Protein AF-A0A2Z6EWH3-F1 (afdb_monomer_lite)

Foldseek 3Di:
DDDDDDDDDDDDDDDDDDDDPDPPPPPPDPPDDDQDPDDPVVVVLLVQLLCQQPDPVFKDKDQDQDDDPPVPDPDRDRPASQWMKIFTADPVRDTQWIWIWGDDQQEIETEGTDGNDPDPSYASLSVVVVSNVVSCVVVVNPPRDHQKYKHFFDQDPQQLVQQPPPDFFDPSSLCSNLPPGPVNVSVVVNCSVSQKDFPTKGKADFDFDDQPPVRDTRTRTIMIMTGMDHHDD

Secondary structure (DSSP, 8-state):
--------------------------------S------HHHHHHHHHHHHHHH-TTTEEEEE-------TT------S-TTEEEEEEEPTTS-EEEEEEEEEETEEEEEEEEEE-S---S--HHHHHHHHHHHHHHHTT-TT--EEEEEEEEE--HHHHHHTTTPPTT-HHHHHHHHHHSHHHHHHHHHHHHTTEEEEEEEEEEEEES---TTS---EEEEEEEEEEEEPP-

pLDDT: mean 79.75, std 24.66, range [23.03, 98.75]

Radius of gyration: 24.69 Å; chains: 1; bounding box: 50×89×67 Å

Sequence (233 aa):
MTDRISSSSNNLNIVDTDKVDTKTSSASTLSHTSAPARSSPELDELKKRQEFVANKSNFKHQFSADKEKNKNEKTSKPISPYKYESNYKGSNNSIYGEFKNKFKPKKWTFIENIRFDDERNFFASDIAQYQYTQVSEKHGFQGKLPDIIKRECVANDDTLEGIKGLESGTQELQDKFLTSTPNGKTSQRIMNDFGLTATKVELRNPEYESINEKGEGELKGVDILIHVKPKDS

Organism: NCBI:txid1553431

Structure (mmCIF, N/CA/C/O backbone):
data_AF-A0A2Z6EWH3-F1
#
_entry.id   AF-A0A2Z6EWH3-F1
#
loop_
_atom_site.group_PDB
_atom_site.id
_atom_site.type_symbol
_atom_site.label_atom_id
_atom_site.label_alt_id
_atom_site.label_comp_id
_atom_site.label_asym_id
_atom_site.label_entity_id
_atom_site.label_seq_id
_atom_site.pdbx_PDB_ins_code
_atom_site.Cartn_x
_atom_site.Cartn_y
_atom_site.Cartn_z
_atom_site.occupancy
_atom_site.B_iso_or_equiv
_atom_site.auth_seq_id
_atom_site.auth_comp_id
_atom_site.auth_asym_id
_atom_site.auth_atom_id
_atom_site.pdbx_PDB_model_num
ATOM 1 N N . MET A 1 1 ? 22.190 -70.400 -19.665 1.00 35.09 1 MET A N 1
ATOM 2 C CA . MET A 1 1 ? 23.414 -69.994 -18.949 1.00 35.09 1 MET A CA 1
ATOM 3 C C . MET A 1 1 ? 24.302 -69.261 -19.939 1.00 35.09 1 MET A C 1
ATOM 5 O O . MET A 1 1 ? 24.570 -69.824 -20.989 1.00 35.09 1 MET A O 1
ATOM 9 N N . THR A 1 2 ? 24.653 -68.021 -19.577 1.00 35.09 2 THR A N 1
ATOM 10 C CA . THR A 1 2 ? 25.770 -67.174 -20.052 1.00 35.09 2 THR A CA 1
ATOM 11 C C . THR A 1 2 ? 25.818 -66.725 -21.522 1.00 35.09 2 THR A C 1
ATOM 13 O O . THR A 1 2 ? 26.161 -67.515 -22.392 1.00 35.09 2 THR A O 1
ATOM 16 N N . ASP A 1 3 ? 25.511 -65.429 -21.723 1.00 29.42 3 ASP A N 1
ATOM 17 C CA . ASP A 1 3 ? 26.398 -64.353 -22.232 1.00 29.42 3 ASP A CA 1
ATOM 18 C C . ASP A 1 3 ? 27.234 -64.635 -23.506 1.00 29.42 3 ASP A C 1
ATOM 20 O O . ASP A 1 3 ? 27.900 -65.652 -23.602 1.00 29.42 3 ASP A O 1
ATOM 24 N N . ARG A 1 4 ? 27.385 -63.750 -24.506 1.00 30.48 4 ARG A N 1
ATOM 25 C CA . ARG A 1 4 ? 27.527 -62.285 -24.473 1.00 30.48 4 ARG A CA 1
ATOM 26 C C . ARG A 1 4 ? 27.468 -61.698 -25.904 1.00 30.48 4 ARG A C 1
ATOM 28 O O . ARG A 1 4 ? 27.691 -62.381 -26.895 1.00 30.48 4 ARG A O 1
ATOM 35 N N . ILE A 1 5 ? 27.209 -60.397 -25.922 1.00 33.34 5 ILE A N 1
ATOM 36 C CA . ILE A 1 5 ? 27.078 -59.386 -26.989 1.00 33.34 5 ILE A CA 1
ATOM 37 C C . ILE A 1 5 ? 28.292 -59.265 -27.942 1.00 33.34 5 ILE A C 1
ATOM 39 O O . ILE A 1 5 ? 29.416 -59.323 -27.452 1.00 33.34 5 ILE A O 1
ATOM 43 N N . SER A 1 6 ? 28.074 -58.932 -29.235 1.00 28.98 6 SER A N 1
ATOM 44 C CA . SER A 1 6 ? 28.856 -57.889 -29.954 1.00 28.98 6 SER A CA 1
ATOM 45 C C . SER A 1 6 ? 28.333 -57.487 -31.355 1.00 28.98 6 SER A C 1
ATOM 47 O O . SER A 1 6 ? 28.160 -58.337 -32.224 1.00 28.98 6 SER A O 1
ATOM 49 N N . SER A 1 7 ? 28.287 -56.159 -31.573 1.00 27.11 7 SER A N 1
ATOM 50 C CA . SER A 1 7 ? 28.445 -55.399 -32.840 1.00 27.11 7 SER A CA 1
ATOM 51 C C . SER A 1 7 ? 27.295 -55.441 -33.869 1.00 27.11 7 SER A C 1
ATOM 53 O O . SER A 1 7 ? 26.633 -56.453 -34.018 1.00 27.11 7 SER A O 1
ATOM 55 N N . SER A 1 8 ? 26.958 -54.397 -34.633 1.00 26.58 8 SER A N 1
ATOM 56 C CA . SER A 1 8 ? 27.613 -53.121 -34.951 1.00 26.58 8 SER A CA 1
ATOM 57 C C . SER A 1 8 ? 26.575 -52.139 -35.520 1.00 26.58 8 SER A C 1
ATOM 59 O O . SER A 1 8 ? 25.750 -52.536 -36.341 1.00 26.58 8 SER A O 1
ATOM 61 N N . SER A 1 9 ? 26.664 -50.849 -35.198 1.00 29.30 9 SER A N 1
ATOM 62 C CA . SER A 1 9 ? 26.177 -49.772 -36.075 1.00 29.30 9 SER A CA 1
ATOM 63 C C . SER A 1 9 ? 27.061 -48.539 -35.890 1.00 29.30 9 SER A C 1
ATOM 65 O O . SER A 1 9 ? 27.124 -47.960 -34.810 1.00 29.30 9 SER A O 1
ATOM 67 N N . ASN A 1 10 ? 27.782 -48.217 -36.965 1.00 27.73 10 ASN A N 1
ATOM 68 C CA . ASN A 1 10 ? 28.616 -47.034 -37.180 1.00 27.73 10 ASN A CA 1
ATOM 69 C C . ASN A 1 10 ? 27.737 -45.765 -37.202 1.00 27.73 10 ASN A C 1
ATOM 71 O O . ASN A 1 10 ? 26.693 -45.760 -37.844 1.00 27.73 10 ASN A O 1
ATOM 75 N N . ASN A 1 11 ? 28.022 -44.775 -36.352 1.00 24.56 11 ASN A N 1
ATOM 76 C CA . ASN A 1 11 ? 28.911 -43.612 -36.544 1.00 24.56 11 ASN A CA 1
ATOM 77 C C . ASN A 1 11 ? 28.313 -42.461 -37.376 1.00 24.56 11 ASN A C 1
ATOM 79 O O . ASN A 1 11 ? 28.233 -42.552 -38.597 1.00 24.56 11 ASN A O 1
ATOM 83 N N . LEU A 1 12 ? 28.051 -41.333 -36.703 1.00 25.52 12 LEU A N 1
ATOM 84 C CA . LEU A 1 12 ? 28.593 -40.020 -37.078 1.00 25.52 12 LEU A CA 1
ATOM 85 C C . LEU A 1 12 ? 28.517 -39.056 -35.878 1.00 25.52 12 LEU A C 1
ATOM 87 O O . LEU A 1 12 ? 27.450 -38.584 -35.496 1.00 25.52 12 LEU A O 1
ATOM 91 N N . ASN A 1 13 ? 29.688 -38.803 -35.289 1.00 23.03 13 ASN A N 1
ATOM 92 C CA . ASN A 1 13 ? 29.980 -37.683 -34.398 1.00 23.03 13 ASN A CA 1
ATOM 93 C C . ASN A 1 13 ? 30.157 -36.405 -35.225 1.00 23.03 13 ASN A C 1
ATOM 95 O O . ASN A 1 13 ? 30.931 -36.442 -36.179 1.00 23.03 13 ASN A O 1
ATOM 99 N N . ILE A 1 14 ? 29.592 -35.282 -34.770 1.00 27.34 14 ILE A N 1
ATOM 100 C CA . ILE A 1 14 ? 30.293 -33.986 -34.719 1.00 27.34 14 ILE A CA 1
ATOM 101 C C . ILE A 1 14 ? 29.935 -33.315 -33.382 1.00 27.34 14 ILE A C 1
ATOM 103 O O . ILE A 1 14 ? 28.776 -33.297 -32.973 1.00 27.34 14 ILE A O 1
ATOM 107 N N . VAL A 1 15 ? 30.976 -32.838 -32.703 1.00 26.02 15 VAL A N 1
ATOM 108 C CA . VAL A 1 15 ? 31.017 -32.167 -31.394 1.00 26.02 15 VAL A CA 1
ATOM 109 C C . VAL A 1 15 ? 31.155 -30.646 -31.605 1.00 26.02 15 VAL A C 1
ATOM 111 O O . VAL A 1 15 ? 31.564 -30.229 -32.687 1.00 26.02 15 VAL A O 1
ATOM 114 N N . ASP A 1 16 ? 30.891 -29.885 -30.533 1.00 26.03 16 ASP A N 1
ATOM 115 C CA . ASP A 1 16 ? 31.157 -28.451 -30.276 1.00 26.03 16 ASP A CA 1
ATOM 116 C C . ASP A 1 16 ? 30.142 -27.440 -30.835 1.00 26.03 16 ASP A C 1
ATOM 118 O O . ASP A 1 16 ? 29.670 -27.567 -31.955 1.00 26.03 16 ASP A O 1
ATOM 122 N N . THR A 1 17 ? 29.757 -26.359 -30.150 1.00 25.66 17 THR A N 1
ATOM 123 C CA . THR A 1 17 ? 30.062 -25.781 -28.824 1.00 25.66 17 THR A CA 1
ATOM 124 C C . THR A 1 17 ? 28.985 -24.722 -28.535 1.00 25.66 17 THR A C 1
ATOM 126 O O . THR A 1 17 ? 28.376 -24.182 -29.455 1.00 25.66 17 THR A O 1
ATOM 129 N N . ASP A 1 18 ? 28.760 -24.438 -27.252 1.00 29.62 18 ASP A N 1
ATOM 130 C CA . ASP A 1 18 ? 28.289 -23.172 -26.674 1.00 29.62 18 ASP A CA 1
ATOM 131 C C . ASP A 1 18 ? 27.341 -22.257 -27.476 1.00 29.62 18 ASP A C 1
ATOM 133 O O . ASP A 1 18 ? 27.749 -21.459 -28.319 1.00 29.62 18 ASP A O 1
ATOM 137 N N . LYS A 1 19 ? 26.088 -22.186 -27.008 1.00 27.75 19 LYS A N 1
ATOM 138 C CA . LYS A 1 19 ? 25.415 -20.893 -26.815 1.00 27.75 19 LYS A CA 1
ATOM 139 C C . LYS A 1 19 ? 24.377 -20.982 -25.702 1.00 27.75 19 LYS A C 1
ATOM 141 O O . LYS A 1 19 ? 23.317 -21.586 -25.834 1.00 27.75 19 LYS A O 1
ATOM 146 N N . VAL A 1 20 ? 24.724 -20.364 -24.578 1.00 31.80 20 VAL A N 1
ATOM 147 C CA . VAL A 1 20 ? 23.798 -20.016 -23.504 1.00 31.80 20 VAL A CA 1
ATOM 148 C C . VAL A 1 20 ? 22.893 -18.910 -24.035 1.00 31.80 20 VAL A C 1
ATOM 150 O O . VAL A 1 20 ? 23.245 -17.734 -23.976 1.00 31.80 20 VAL A O 1
ATOM 153 N N . ASP A 1 21 ? 21.728 -19.279 -24.560 1.00 28.83 21 ASP A N 1
ATOM 154 C CA . ASP A 1 21 ? 20.669 -18.308 -24.805 1.00 28.83 21 ASP A CA 1
ATOM 155 C C . ASP A 1 21 ? 19.946 -18.026 -23.487 1.00 28.83 21 ASP A C 1
ATOM 157 O O . ASP A 1 21 ? 19.143 -18.809 -22.969 1.00 28.83 21 ASP A O 1
ATOM 161 N N . THR A 1 22 ? 20.266 -16.862 -22.927 1.00 27.47 22 THR A N 1
ATOM 162 C CA . THR A 1 22 ? 19.488 -16.190 -21.892 1.00 27.47 22 THR A CA 1
ATOM 163 C C . THR A 1 22 ? 18.049 -16.038 -22.372 1.00 27.47 22 THR A C 1
ATOM 165 O O . THR A 1 22 ? 17.735 -15.134 -23.145 1.00 27.47 22 THR A O 1
ATOM 168 N N . LYS A 1 23 ? 17.157 -16.914 -21.901 1.00 28.39 23 LYS A N 1
ATOM 169 C CA . LYS A 1 23 ? 15.714 -16.717 -22.038 1.00 28.39 23 LYS A CA 1
ATOM 170 C C . LYS A 1 23 ? 15.328 -15.417 -21.337 1.00 28.39 23 LYS A C 1
ATOM 172 O O . LYS A 1 23 ? 15.259 -15.342 -20.111 1.00 28.39 23 LYS A O 1
ATOM 177 N N . THR A 1 24 ? 15.062 -14.401 -22.146 1.00 27.77 24 THR A N 1
ATOM 178 C CA . THR A 1 24 ? 14.246 -13.242 -21.803 1.00 27.77 24 THR A CA 1
ATOM 179 C C . THR A 1 24 ? 12.931 -13.756 -21.227 1.00 27.77 24 THR A C 1
ATOM 181 O O . THR A 1 24 ? 12.110 -14.325 -21.944 1.00 27.77 24 THR A O 1
ATOM 184 N N . SER A 1 25 ? 12.771 -13.625 -19.910 1.00 29.69 25 SER A N 1
ATOM 185 C CA . SER A 1 25 ? 11.544 -13.988 -19.207 1.00 29.69 25 SER A CA 1
ATOM 186 C C . SER A 1 25 ? 10.437 -13.056 -19.682 1.00 29.69 25 SER A C 1
ATOM 188 O O . SER A 1 25 ? 10.433 -11.868 -19.366 1.00 29.69 25 SER A O 1
ATOM 190 N N . SER A 1 26 ? 9.542 -13.598 -20.498 1.00 31.97 26 SER A N 1
ATOM 191 C CA . SER A 1 26 ? 8.319 -12.952 -20.952 1.00 31.97 26 SER A CA 1
ATOM 192 C C . SER A 1 26 ? 7.501 -12.523 -19.734 1.00 31.97 26 SER A C 1
ATOM 194 O O . SER A 1 26 ? 7.343 -13.302 -18.793 1.00 31.97 26 SER A O 1
ATOM 196 N N . ALA A 1 27 ? 7.007 -11.285 -19.742 1.00 33.06 27 ALA A N 1
ATOM 197 C CA . ALA A 1 27 ? 6.093 -10.776 -18.731 1.00 33.06 27 ALA A CA 1
ATOM 198 C C . ALA A 1 27 ? 4.850 -11.681 -18.673 1.00 33.06 27 ALA A C 1
ATOM 200 O O . ALA A 1 27 ? 4.023 -11.686 -19.585 1.00 33.06 27 ALA A O 1
ATOM 201 N N . SER A 1 28 ? 4.761 -12.492 -17.619 1.00 31.94 28 SER A N 1
ATOM 202 C CA . SER A 1 28 ? 3.609 -13.342 -17.342 1.00 31.94 28 SER A CA 1
ATOM 203 C C . SER A 1 28 ? 2.430 -12.444 -16.984 1.00 31.94 28 SER A C 1
ATOM 205 O O . SER A 1 28 ? 2.427 -11.765 -15.957 1.00 31.94 28 SER A O 1
ATOM 207 N N . THR A 1 29 ? 1.440 -12.387 -17.871 1.00 35.34 29 THR A N 1
ATOM 208 C CA . THR A 1 29 ? 0.185 -11.680 -17.631 1.00 35.34 29 THR A CA 1
ATOM 209 C C . THR A 1 29 ? -0.591 -12.463 -16.573 1.00 35.34 29 THR A C 1
ATOM 211 O O . THR A 1 29 ? -1.150 -13.521 -16.862 1.00 35.34 29 THR A O 1
ATOM 214 N N . LEU A 1 30 ? -0.607 -11.971 -15.331 1.00 38.38 30 LEU A N 1
ATOM 215 C CA . LEU A 1 30 ? -1.473 -12.500 -14.277 1.00 38.38 30 LEU A CA 1
ATOM 216 C C . LEU A 1 30 ? -2.938 -12.362 -14.716 1.00 38.38 30 LEU A C 1
ATOM 218 O O . LEU A 1 30 ? -3.541 -11.299 -14.602 1.00 38.38 30 LEU A O 1
ATOM 222 N N . SER A 1 31 ? -3.507 -13.454 -15.223 1.00 38.09 31 SER A N 1
ATOM 223 C CA . SER A 1 31 ? -4.936 -13.603 -15.499 1.00 38.09 31 SER A CA 1
ATOM 224 C C . SER A 1 31 ? -5.602 -14.299 -14.316 1.00 38.09 31 SER A C 1
ATOM 226 O O . SER A 1 31 ? -5.947 -15.477 -14.364 1.00 38.09 31 SER A O 1
ATOM 228 N N . HIS A 1 32 ? -5.773 -13.580 -13.208 1.00 37.66 32 HIS A N 1
ATOM 229 C CA . HIS A 1 32 ? -6.532 -14.102 -12.076 1.00 37.66 32 HIS A CA 1
ATOM 230 C C . HIS A 1 32 ? -7.590 -13.104 -11.604 1.00 37.66 32 HIS A C 1
ATOM 232 O O . HIS A 1 32 ? -7.280 -12.039 -11.083 1.00 37.66 32 HIS A O 1
ATOM 238 N N . THR A 1 33 ? -8.841 -13.555 -11.738 1.00 37.62 33 THR A N 1
ATOM 239 C CA . THR A 1 33 ? -10.104 -13.031 -11.189 1.00 37.62 33 THR A CA 1
ATOM 240 C C . THR A 1 33 ? -10.704 -11.794 -11.862 1.00 37.62 33 THR A C 1
ATOM 242 O O . THR A 1 33 ? -10.015 -10.895 -12.332 1.00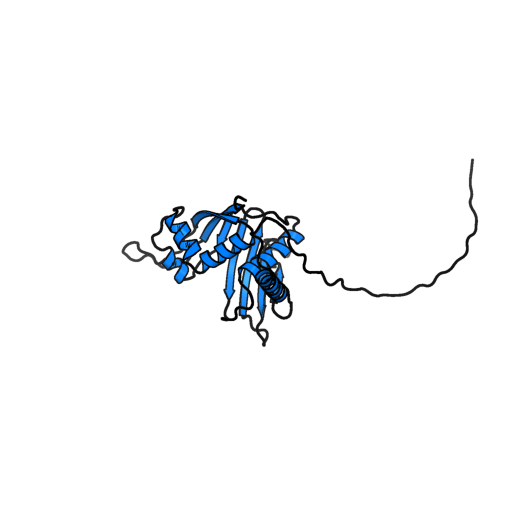 37.62 33 THR A O 1
ATOM 245 N N . SER A 1 34 ? -12.032 -11.832 -11.970 1.00 38.44 34 SER A N 1
ATOM 246 C CA . SER A 1 34 ? -12.941 -10.948 -12.700 1.00 38.44 34 SER A CA 1
ATOM 247 C C . SER A 1 34 ? -12.901 -9.503 -12.202 1.00 38.44 34 SER A C 1
ATOM 249 O O . SER A 1 34 ? -13.816 -9.023 -11.536 1.00 38.44 34 SER A O 1
ATOM 251 N N . ALA A 1 35 ? -11.851 -8.773 -12.566 1.00 46.97 35 ALA A N 1
ATOM 252 C CA . ALA A 1 35 ? -11.968 -7.333 -12.715 1.00 46.97 35 ALA A CA 1
ATOM 253 C C . ALA A 1 35 ? -12.981 -7.044 -13.845 1.00 46.97 35 ALA A C 1
ATOM 255 O O . ALA A 1 35 ? -13.009 -7.796 -14.827 1.00 46.97 35 ALA A O 1
ATOM 256 N N . PRO A 1 36 ? -13.819 -5.993 -13.738 1.00 49.53 36 PRO A N 1
ATOM 257 C CA . PRO A 1 36 ? -14.675 -5.583 -14.848 1.00 49.53 36 PRO A CA 1
ATOM 258 C C . PRO A 1 36 ? -13.825 -5.445 -16.113 1.00 49.53 36 PRO A C 1
ATOM 260 O O . PRO A 1 36 ? -12.692 -4.961 -16.041 1.00 49.53 36 PRO A O 1
ATOM 263 N N . ALA A 1 37 ? -14.351 -5.917 -17.247 1.00 57.41 37 ALA A N 1
ATOM 264 C CA . ALA A 1 37 ? -13.639 -5.894 -18.517 1.00 57.41 37 ALA A CA 1
ATOM 265 C C . ALA A 1 37 ? -13.161 -4.463 -18.804 1.00 57.41 37 ALA A C 1
ATOM 267 O O . ALA A 1 37 ? -13.969 -3.576 -19.085 1.00 57.41 37 ALA A O 1
ATOM 268 N N . ARG A 1 38 ? -11.848 -4.230 -18.675 1.00 67.12 38 ARG A N 1
ATOM 269 C CA . ARG A 1 38 ? -11.244 -2.934 -18.991 1.00 67.12 38 ARG A CA 1
ATOM 270 C C . ARG A 1 38 ? -11.441 -2.664 -20.475 1.00 67.12 38 ARG A C 1
ATOM 272 O O . ARG A 1 38 ? -11.343 -3.575 -21.300 1.00 67.12 38 ARG A O 1
ATOM 279 N N . SER A 1 39 ? -11.712 -1.409 -20.813 1.00 74.62 39 SER A N 1
ATOM 280 C CA . SER A 1 39 ? -11.768 -0.996 -22.216 1.00 74.62 39 SER A CA 1
ATOM 281 C C . SER A 1 39 ? -10.410 -1.237 -22.897 1.00 74.62 39 SER A C 1
ATOM 283 O O . SER A 1 39 ? -9.372 -1.209 -22.234 1.00 74.62 39 SER A O 1
ATOM 285 N N . SER A 1 40 ? -10.391 -1.456 -24.219 1.00 75.12 40 SER A N 1
ATOM 286 C CA . SER A 1 40 ? -9.133 -1.673 -24.961 1.00 75.12 40 SER A CA 1
ATOM 287 C C . SER A 1 40 ? -8.081 -0.576 -24.706 1.00 75.12 40 SER A C 1
ATOM 289 O O . SER A 1 40 ? -6.940 -0.932 -24.421 1.00 75.12 40 SER A O 1
ATOM 291 N N . PRO A 1 41 ? -8.429 0.732 -24.703 1.00 78.62 41 PRO A N 1
ATOM 292 C CA . PRO A 1 41 ? -7.457 1.789 -24.405 1.00 78.62 41 PRO A CA 1
ATOM 293 C C . PRO A 1 41 ? -6.899 1.725 -22.977 1.00 78.62 41 PRO A C 1
ATOM 295 O O . PRO A 1 41 ? -5.720 1.976 -22.749 1.00 78.62 41 PRO A O 1
ATOM 298 N N . GLU A 1 42 ? -7.728 1.360 -21.998 1.00 82.06 42 GLU A N 1
ATOM 299 C CA . GLU A 1 42 ? -7.304 1.235 -20.601 1.00 82.06 42 GLU A CA 1
ATOM 300 C C . GLU A 1 42 ? -6.380 0.027 -20.386 1.00 82.06 42 GLU A C 1
ATOM 302 O O . GLU A 1 42 ? -5.454 0.076 -19.570 1.00 82.06 42 GLU A O 1
ATOM 307 N N . LEU A 1 43 ? -6.610 -1.051 -21.138 1.00 82.94 43 LEU A N 1
ATOM 308 C CA . LEU A 1 43 ? -5.755 -2.231 -21.128 1.00 82.94 43 LEU A CA 1
ATOM 309 C C . LEU A 1 43 ? -4.372 -1.935 -21.723 1.00 82.94 43 LEU A C 1
ATOM 311 O O . LEU A 1 43 ? -3.368 -2.390 -21.175 1.00 82.94 43 LEU A O 1
ATOM 315 N N . ASP A 1 44 ? -4.305 -1.160 -22.803 1.00 89.19 44 ASP A N 1
ATOM 316 C CA . ASP A 1 44 ? -3.031 -0.779 -23.417 1.00 89.19 44 ASP A CA 1
ATOM 317 C C . ASP A 1 44 ? -2.224 0.154 -22.508 1.00 89.19 44 ASP A C 1
ATOM 319 O O . ASP A 1 44 ? -1.024 -0.045 -22.322 1.00 89.19 44 ASP A O 1
ATOM 323 N N . GLU A 1 45 ? -2.882 1.114 -21.853 1.00 89.81 45 GLU A N 1
ATOM 324 C CA . GLU A 1 45 ? -2.231 1.957 -20.848 1.00 89.81 45 GLU A CA 1
ATOM 325 C C . GLU A 1 45 ? -1.754 1.155 -19.633 1.00 89.81 45 GLU A C 1
ATOM 327 O O . GLU A 1 45 ? -0.670 1.412 -19.112 1.00 89.81 45 GLU A O 1
ATOM 332 N N . LEU A 1 46 ? -2.514 0.152 -19.177 1.00 88.62 46 LEU A N 1
ATOM 333 C CA . LEU A 1 46 ? -2.045 -0.751 -18.121 1.00 88.62 46 LEU A CA 1
ATOM 334 C C . LEU A 1 46 ? -0.762 -1.479 -18.535 1.00 88.62 46 LEU A C 1
ATOM 336 O O . LEU A 1 46 ? 0.194 -1.495 -17.761 1.00 88.62 46 LEU A O 1
ATOM 340 N N . LYS A 1 47 ? -0.732 -2.056 -19.742 1.00 91.31 47 LYS A N 1
ATOM 341 C CA . LYS A 1 47 ? 0.445 -2.776 -20.248 1.00 91.31 47 LYS A CA 1
ATOM 342 C C . LYS A 1 47 ? 1.670 -1.869 -20.297 1.00 91.31 47 LYS A C 1
ATOM 344 O O . LYS A 1 47 ? 2.710 -2.248 -19.769 1.00 91.31 47 LYS A O 1
ATOM 349 N N . LYS A 1 48 ? 1.530 -0.643 -20.815 1.00 94.50 48 LYS A N 1
ATOM 350 C CA . LYS A 1 48 ? 2.622 0.345 -20.833 1.00 94.50 48 LYS A CA 1
ATOM 351 C C . LYS A 1 48 ? 3.174 0.622 -19.435 1.00 94.50 48 LYS A C 1
ATOM 353 O O . LYS A 1 48 ? 4.388 0.642 -19.254 1.00 94.50 48 LYS A O 1
ATOM 358 N N . ARG A 1 49 ? 2.308 0.804 -18.429 1.00 94.69 49 ARG A N 1
ATOM 359 C CA . ARG A 1 49 ? 2.756 1.029 -17.041 1.00 94.69 49 ARG A CA 1
ATOM 360 C C . ARG A 1 49 ? 3.454 -0.197 -16.455 1.00 94.69 49 ARG A C 1
ATOM 362 O O . ARG A 1 49 ? 4.471 -0.052 -15.783 1.00 94.69 49 ARG A O 1
ATOM 369 N N . GLN A 1 50 ? 2.951 -1.400 -16.728 1.00 93.94 50 GLN A N 1
ATOM 370 C CA . GLN A 1 50 ? 3.579 -2.649 -16.284 1.00 93.94 50 GLN A CA 1
ATOM 371 C C . GLN A 1 50 ? 4.962 -2.849 -16.919 1.00 93.94 50 GLN A C 1
ATOM 373 O O . GLN A 1 50 ? 5.919 -3.182 -16.219 1.00 93.94 50 GLN A O 1
ATOM 378 N N . GLU A 1 51 ? 5.091 -2.585 -18.220 1.00 95.88 51 GLU A N 1
ATOM 379 C CA . GLU A 1 51 ? 6.370 -2.602 -18.937 1.00 95.88 51 GLU A CA 1
ATOM 380 C C . GLU A 1 51 ? 7.334 -1.546 -18.389 1.00 95.88 51 GLU A C 1
ATOM 382 O O . GLU A 1 51 ? 8.508 -1.842 -18.159 1.00 95.88 51 GLU A O 1
ATOM 387 N N . PHE A 1 52 ? 6.838 -0.336 -18.108 1.00 95.69 52 PHE A N 1
ATOM 388 C CA . PHE A 1 52 ? 7.628 0.733 -17.503 1.00 95.69 52 PHE A CA 1
ATOM 389 C C . PHE A 1 52 ? 8.192 0.320 -16.141 1.00 95.69 52 PHE A C 1
ATOM 391 O O . PHE A 1 52 ? 9.380 0.537 -15.893 1.00 95.69 52 PHE A O 1
ATOM 398 N N . VAL A 1 53 ? 7.362 -0.285 -15.280 1.00 96.50 53 VAL A N 1
ATOM 399 C CA . VAL A 1 53 ? 7.774 -0.770 -13.955 1.00 96.50 53 VAL A CA 1
ATOM 400 C C . VAL A 1 53 ? 8.784 -1.906 -14.075 1.00 96.50 53 VAL A C 1
ATOM 402 O O . VAL A 1 53 ? 9.787 -1.871 -13.379 1.00 96.50 53 VAL A O 1
ATOM 405 N N . ALA A 1 54 ? 8.578 -2.877 -14.968 1.00 96.56 54 ALA A N 1
ATOM 406 C CA . ALA A 1 54 ? 9.478 -4.025 -15.120 1.00 96.56 54 ALA A CA 1
ATOM 407 C C . ALA A 1 54 ? 10.838 -3.679 -15.764 1.00 96.56 54 ALA A C 1
ATOM 409 O O . ALA A 1 54 ? 11.791 -4.465 -15.691 1.00 96.56 54 ALA A O 1
ATOM 410 N N . ASN A 1 55 ? 10.947 -2.523 -16.425 1.00 96.00 55 ASN A N 1
ATOM 411 C CA . ASN A 1 55 ? 12.149 -2.141 -17.149 1.00 96.00 55 ASN A CA 1
ATOM 412 C C . ASN A 1 55 ? 13.308 -1.777 -16.198 1.00 96.00 55 ASN A C 1
ATOM 414 O O . ASN A 1 55 ? 13.245 -0.828 -15.417 1.00 96.00 55 ASN A O 1
ATOM 418 N N . LYS A 1 56 ? 14.435 -2.486 -16.340 1.00 94.19 56 LYS A N 1
ATOM 419 C CA . LYS A 1 56 ? 15.660 -2.295 -15.543 1.00 94.19 56 LYS A CA 1
ATOM 420 C C . LYS A 1 56 ? 16.342 -0.936 -15.747 1.00 94.19 56 LYS A C 1
ATOM 422 O O . LYS A 1 56 ? 17.154 -0.544 -14.899 1.00 94.19 56 LYS A O 1
ATOM 427 N N . SER A 1 57 ? 16.063 -0.233 -16.850 1.00 92.94 57 SER A N 1
ATOM 428 C CA . SER A 1 57 ? 16.515 1.154 -17.027 1.00 92.94 57 SER A CA 1
ATOM 429 C C . SER A 1 57 ? 15.780 2.102 -16.084 1.00 92.94 57 SER A C 1
ATOM 431 O O . SER A 1 57 ? 16.401 3.013 -15.551 1.00 92.94 57 SER A O 1
ATOM 433 N N . ASN A 1 58 ? 14.497 1.836 -15.823 1.00 94.19 58 ASN A N 1
ATOM 434 C CA . ASN A 1 58 ? 13.627 2.684 -15.012 1.00 94.19 58 ASN A CA 1
ATOM 435 C C . ASN A 1 58 ? 13.685 2.292 -13.536 1.00 94.19 58 ASN A C 1
ATOM 437 O O . ASN A 1 58 ? 13.639 3.151 -12.666 1.00 94.19 58 ASN A O 1
ATOM 441 N N . PHE A 1 59 ? 13.823 1.000 -13.233 1.00 95.38 59 PHE A N 1
ATOM 442 C CA . PHE A 1 59 ? 13.805 0.503 -11.862 1.00 95.38 59 PHE A CA 1
ATOM 443 C C . PHE A 1 59 ? 15.003 -0.375 -11.516 1.00 95.38 59 PHE A C 1
ATOM 445 O O . PHE A 1 59 ? 15.576 -1.097 -12.334 1.00 95.38 59 PHE A O 1
ATOM 452 N N . LYS A 1 60 ? 15.377 -0.346 -10.235 1.00 95.25 60 LYS A N 1
ATOM 453 C CA . LYS A 1 60 ? 16.178 -1.396 -9.601 1.00 95.25 60 LYS A CA 1
ATOM 454 C C . LYS A 1 60 ? 15.276 -2.187 -8.666 1.00 95.25 60 LYS A C 1
ATOM 456 O O . LYS A 1 60 ? 14.810 -1.648 -7.667 1.00 95.25 60 LYS A O 1
ATOM 461 N N . HIS A 1 61 ? 15.096 -3.467 -8.962 1.00 95.88 61 HIS A N 1
ATOM 462 C CA . HIS A 1 61 ? 14.322 -4.383 -8.135 1.00 95.88 61 HIS A CA 1
ATOM 463 C C . HIS A 1 61 ? 15.219 -5.395 -7.438 1.00 95.88 61 HIS A C 1
ATOM 465 O O . HIS A 1 61 ? 16.166 -5.904 -8.041 1.00 95.88 61 HIS A O 1
ATOM 471 N N . GLN A 1 62 ? 14.907 -5.718 -6.187 1.00 94.50 62 GLN A N 1
ATOM 472 C CA . GLN A 1 62 ? 15.637 -6.735 -5.439 1.00 94.50 62 GLN A CA 1
ATOM 473 C C . GLN A 1 62 ? 14.792 -7.302 -4.300 1.00 94.50 62 GLN A C 1
ATOM 475 O O . GLN A 1 62 ? 13.958 -6.613 -3.719 1.00 94.50 62 GLN A O 1
ATOM 480 N N . PHE A 1 63 ? 15.054 -8.555 -3.935 1.00 92.12 63 PHE A N 1
ATOM 481 C CA . PHE A 1 63 ? 14.649 -9.038 -2.619 1.00 92.12 63 PHE A CA 1
ATOM 482 C C . PHE A 1 63 ? 15.488 -8.318 -1.566 1.00 92.12 63 PHE A C 1
ATOM 484 O O . PHE A 1 63 ? 16.705 -8.209 -1.727 1.00 92.12 63 PHE A O 1
ATOM 491 N N . SER A 1 64 ? 14.848 -7.840 -0.501 1.00 82.19 64 SER A N 1
ATOM 492 C CA . SER A 1 64 ? 15.575 -7.185 0.582 1.00 82.19 64 SER A CA 1
ATOM 493 C C . SER A 1 64 ? 16.455 -8.211 1.295 1.00 82.19 64 SER A C 1
ATOM 495 O O . SER A 1 64 ? 15.977 -9.245 1.773 1.00 82.19 64 SER A O 1
ATOM 497 N N . ALA A 1 65 ? 17.755 -7.939 1.345 1.00 62.22 65 ALA A N 1
ATOM 498 C CA . ALA A 1 65 ? 18.688 -8.667 2.185 1.00 62.22 65 ALA A CA 1
ATOM 499 C C . ALA A 1 65 ? 18.816 -7.902 3.504 1.00 62.22 65 ALA A C 1
ATOM 501 O O . ALA A 1 65 ? 19.739 -7.108 3.672 1.00 62.22 65 ALA A O 1
ATOM 502 N N . ASP A 1 66 ? 17.894 -8.113 4.442 1.00 58.38 66 ASP A N 1
ATOM 503 C CA . ASP A 1 66 ? 18.093 -7.580 5.788 1.00 58.38 66 ASP A CA 1
ATOM 504 C C . ASP A 1 66 ? 19.341 -8.242 6.398 1.00 58.38 66 ASP A C 1
ATOM 506 O O . ASP A 1 66 ? 19.375 -9.455 6.620 1.00 58.38 66 ASP A O 1
ATOM 510 N N . LYS A 1 67 ? 20.373 -7.434 6.659 1.00 44.31 67 LYS A N 1
ATOM 511 C CA . LYS A 1 67 ? 21.466 -7.770 7.571 1.00 44.31 67 LYS A CA 1
ATOM 512 C C . LYS A 1 67 ? 21.044 -7.310 8.961 1.00 44.31 67 LYS A C 1
ATOM 514 O O . LYS A 1 67 ? 21.105 -6.117 9.243 1.00 44.31 67 LYS A O 1
ATOM 519 N N . GLU A 1 68 ? 20.702 -8.223 9.860 1.00 41.00 68 GLU A N 1
ATOM 520 C CA . GLU A 1 68 ? 20.912 -7.906 11.271 1.00 41.00 68 GLU A CA 1
ATOM 521 C C . GLU A 1 68 ? 22.425 -7.824 11.489 1.00 41.00 68 GLU A C 1
ATOM 523 O O . GLU A 1 68 ? 23.155 -8.783 11.229 1.00 41.00 68 GLU A O 1
ATOM 528 N N . LYS A 1 69 ? 22.920 -6.689 11.997 1.00 41.78 69 LYS A N 1
ATOM 529 C CA . LYS A 1 69 ? 24.166 -6.692 12.769 1.00 41.78 69 LYS A CA 1
ATOM 530 C C . LYS A 1 69 ? 23.887 -7.430 14.084 1.00 41.78 69 LYS A C 1
ATOM 532 O O . LYS A 1 69 ? 23.877 -6.815 15.145 1.00 41.78 69 LYS A O 1
ATOM 537 N N . ASN A 1 70 ? 23.702 -8.748 14.037 1.00 40.19 70 ASN A N 1
ATOM 538 C CA . ASN A 1 70 ? 24.019 -9.555 15.204 1.00 40.19 70 ASN A CA 1
ATOM 539 C C . ASN A 1 70 ? 25.532 -9.455 15.359 1.00 40.19 70 ASN A C 1
ATOM 541 O O . ASN A 1 70 ? 26.282 -10.021 14.565 1.00 40.19 70 ASN A O 1
ATOM 545 N N . LYS A 1 71 ? 25.997 -8.698 16.362 1.00 46.34 71 LYS A N 1
ATOM 546 C CA . LYS A 1 71 ? 27.430 -8.562 16.680 1.00 46.34 71 LYS A CA 1
ATOM 547 C C . LYS A 1 71 ? 28.123 -9.921 16.895 1.00 46.34 71 LYS A C 1
ATOM 549 O O . LYS A 1 71 ? 29.347 -9.949 16.888 1.00 46.34 71 LYS A O 1
ATOM 554 N N . ASN A 1 72 ? 27.370 -11.021 17.013 1.00 47.22 72 ASN A N 1
ATOM 555 C CA . ASN A 1 72 ? 27.876 -12.335 17.396 1.00 47.22 72 ASN A CA 1
ATOM 556 C C . ASN A 1 72 ? 27.566 -13.505 16.435 1.00 47.22 72 ASN A C 1
ATOM 558 O O . ASN A 1 72 ? 27.873 -14.633 16.803 1.00 47.22 72 ASN A O 1
ATOM 562 N N . GLU A 1 73 ? 27.035 -13.314 15.216 1.00 45.56 73 GLU A N 1
ATOM 563 C CA . GLU A 1 73 ? 26.789 -14.468 14.322 1.00 45.56 73 GLU A CA 1
ATOM 564 C C . GLU A 1 73 ? 27.195 -14.239 12.856 1.00 45.56 73 GLU A C 1
ATOM 566 O O . GLU A 1 73 ? 26.647 -13.406 12.138 1.00 45.56 73 GLU A O 1
ATOM 571 N N . LYS A 1 74 ? 28.167 -15.036 12.390 1.00 45.94 74 LYS A N 1
ATOM 572 C CA . LYS A 1 74 ? 28.745 -15.044 11.030 1.00 45.94 74 LYS A CA 1
ATOM 573 C C . LYS A 1 74 ? 27.829 -15.663 9.954 1.00 45.94 74 LYS A C 1
ATOM 575 O O . LYS A 1 74 ? 28.328 -16.098 8.919 1.00 45.94 74 LYS A O 1
ATOM 580 N N . THR A 1 75 ? 26.509 -15.717 10.152 1.00 43.47 75 THR A N 1
ATOM 581 C CA . THR A 1 75 ? 25.593 -16.257 9.130 1.00 43.47 75 THR A CA 1
ATOM 582 C C . THR A 1 75 ? 24.516 -15.246 8.750 1.00 43.47 75 THR A C 1
ATOM 584 O O . THR A 1 75 ? 23.589 -14.954 9.496 1.00 43.47 75 THR A O 1
ATOM 587 N N . SER A 1 76 ? 24.654 -14.678 7.553 1.00 44.50 76 SER A N 1
ATOM 588 C CA . SER A 1 76 ? 23.686 -13.760 6.958 1.00 44.50 76 SER A CA 1
ATOM 589 C C . SER A 1 76 ? 22.499 -14.545 6.395 1.00 44.50 76 SER A C 1
ATOM 591 O O . SER A 1 76 ? 22.532 -14.974 5.240 1.00 44.50 76 SER A O 1
ATOM 593 N N . LYS A 1 77 ? 21.450 -14.762 7.192 1.00 42.97 77 LYS A N 1
ATOM 594 C CA . LYS A 1 77 ? 20.154 -15.228 6.675 1.00 42.97 77 LYS A CA 1
ATOM 595 C C . LYS A 1 77 ? 19.234 -14.023 6.436 1.00 42.97 77 LYS A C 1
ATOM 597 O O . LYS A 1 77 ? 19.139 -13.174 7.317 1.00 42.97 77 LYS A O 1
ATOM 602 N N . PRO A 1 78 ? 18.539 -13.933 5.286 1.00 45.38 78 PRO A N 1
ATOM 603 C CA . PRO A 1 78 ? 17.543 -12.889 5.069 1.00 45.38 78 PRO A CA 1
ATOM 604 C C . PRO A 1 78 ? 16.381 -13.060 6.059 1.00 45.38 78 PRO A C 1
ATOM 606 O O . PRO A 1 78 ? 15.714 -14.094 6.074 1.00 45.38 78 PRO A O 1
ATOM 609 N N . ILE A 1 79 ? 16.133 -12.032 6.877 1.00 54.41 79 ILE A N 1
ATOM 610 C CA . ILE A 1 79 ? 15.184 -12.045 8.012 1.00 54.41 79 ILE A CA 1
ATOM 611 C C . ILE A 1 79 ? 13.723 -12.200 7.559 1.00 54.41 79 ILE A C 1
ATOM 613 O O . ILE A 1 79 ? 12.845 -12.617 8.317 1.00 54.41 79 ILE A O 1
ATOM 617 N N . SER A 1 80 ? 13.423 -11.927 6.290 1.00 66.50 80 SER A N 1
ATOM 618 C CA . SER A 1 80 ? 12.125 -12.258 5.713 1.00 66.50 80 SER A CA 1
ATOM 619 C C . SER A 1 80 ? 12.245 -12.437 4.203 1.00 66.50 80 SER A C 1
ATOM 621 O O . SER A 1 80 ? 12.333 -11.432 3.499 1.00 66.50 80 SER A O 1
ATOM 623 N N . PRO A 1 81 ? 12.133 -13.666 3.666 1.00 80.81 81 PRO A N 1
ATOM 624 C CA . PRO A 1 81 ? 12.237 -13.896 2.222 1.00 80.81 81 PRO A CA 1
ATOM 625 C C . PRO A 1 81 ? 11.107 -13.211 1.422 1.00 80.81 81 PRO A C 1
ATOM 627 O O . PRO A 1 81 ? 11.198 -13.040 0.216 1.00 80.81 81 PRO A O 1
ATOM 630 N N . TYR A 1 82 ? 10.075 -12.741 2.124 1.00 91.94 82 TYR A N 1
ATOM 631 C CA . TYR A 1 82 ? 8.896 -12.067 1.590 1.00 91.94 82 TYR A CA 1
ATOM 632 C C . TYR A 1 82 ? 9.039 -10.551 1.372 1.00 91.94 82 TYR A C 1
ATOM 634 O O . TYR A 1 82 ? 8.059 -9.916 0.986 1.00 91.94 82 TYR A O 1
ATOM 642 N N . LYS A 1 83 ? 10.193 -9.946 1.697 1.00 94.81 83 LYS A N 1
ATOM 643 C CA . LYS A 1 83 ? 10.435 -8.507 1.493 1.00 94.81 83 LYS A CA 1
ATOM 644 C C . LYS A 1 83 ? 11.007 -8.244 0.102 1.00 94.81 83 LYS A C 1
ATOM 646 O O . LYS A 1 83 ? 11.966 -8.899 -0.312 1.00 94.81 83 LYS A O 1
ATOM 651 N N . TYR A 1 84 ? 10.461 -7.246 -0.577 1.00 95.56 84 TYR A N 1
ATOM 652 C CA . TYR A 1 84 ? 10.880 -6.851 -1.912 1.00 95.56 84 TYR A CA 1
ATOM 653 C C . TYR A 1 84 ? 10.948 -5.331 -2.022 1.00 95.56 84 TYR A C 1
ATOM 655 O O . TYR A 1 84 ? 10.109 -4.610 -1.480 1.00 95.56 84 TYR A O 1
ATOM 663 N N . GLU A 1 85 ? 11.972 -4.864 -2.720 1.00 95.94 85 GLU A N 1
ATOM 664 C CA . GLU A 1 85 ? 12.292 -3.454 -2.875 1.00 95.94 85 GLU A CA 1
ATOM 665 C C . GLU A 1 85 ? 12.281 -3.085 -4.352 1.00 95.94 85 GLU A C 1
ATOM 667 O O . GLU A 1 85 ? 12.661 -3.867 -5.230 1.00 95.94 85 GLU A O 1
ATOM 672 N N . SER A 1 86 ? 11.815 -1.881 -4.651 1.00 96.81 86 SER A N 1
ATOM 673 C CA . SER A 1 86 ? 11.857 -1.304 -5.991 1.00 96.81 86 SER A CA 1
ATOM 674 C C . SER A 1 86 ? 12.226 0.162 -5.872 1.00 96.81 86 SER A C 1
ATOM 676 O O . SER A 1 86 ? 11.524 0.914 -5.207 1.00 96.81 86 SER A O 1
ATOM 678 N N . ASN A 1 87 ? 13.332 0.542 -6.503 1.00 95.19 87 ASN A N 1
ATOM 679 C CA . ASN A 1 87 ? 13.823 1.914 -6.522 1.00 95.19 87 ASN A CA 1
ATOM 680 C C . ASN A 1 87 ? 13.645 2.471 -7.930 1.00 95.19 87 ASN A C 1
ATOM 682 O O . ASN A 1 87 ? 14.202 1.905 -8.878 1.00 95.19 87 ASN A O 1
ATOM 686 N N . TYR A 1 88 ? 12.859 3.537 -8.056 1.00 94.25 88 TYR A N 1
ATOM 687 C CA . TYR A 1 88 ? 12.651 4.253 -9.311 1.00 94.25 88 TYR A CA 1
ATOM 688 C C . TYR A 1 88 ? 13.863 5.145 -9.587 1.00 94.25 88 TYR A C 1
ATOM 690 O O . TYR A 1 88 ? 14.282 5.907 -8.715 1.00 94.25 88 TYR A O 1
ATOM 698 N N . LYS A 1 89 ? 14.464 5.006 -10.768 1.00 91.19 89 LYS A N 1
ATOM 699 C CA . LYS A 1 89 ? 15.697 5.685 -11.168 1.00 91.19 89 LYS A CA 1
ATOM 700 C C . LYS A 1 89 ? 15.381 6.918 -12.007 1.00 91.19 89 LYS A C 1
ATOM 702 O O . LYS A 1 89 ? 14.638 6.831 -12.977 1.00 91.19 89 LYS A O 1
ATOM 707 N N . GLY A 1 90 ? 16.036 8.023 -11.677 1.00 84.19 90 GLY A N 1
ATOM 708 C CA . GLY A 1 90 ? 16.134 9.201 -12.529 1.00 84.19 90 GLY A CA 1
ATOM 709 C C . GLY A 1 90 ? 17.284 9.109 -13.539 1.00 84.19 90 GLY A C 1
ATOM 710 O O . GLY A 1 90 ? 18.134 8.215 -13.479 1.00 84.19 90 GLY A O 1
ATOM 711 N N . SER A 1 91 ? 17.350 10.095 -14.434 1.00 77.94 91 SER A N 1
ATOM 712 C CA . SER A 1 91 ? 18.311 10.194 -15.548 1.00 77.94 91 SER A CA 1
ATOM 713 C C . SER A 1 91 ? 19.792 10.170 -15.136 1.00 77.94 91 SER A C 1
ATOM 715 O O . SER A 1 91 ? 20.628 9.701 -15.904 1.00 77.94 91 SER A O 1
ATOM 717 N N . ASN A 1 92 ? 20.116 10.585 -13.907 1.00 79.56 92 ASN A N 1
ATOM 718 C CA . ASN A 1 92 ? 21.482 10.616 -13.363 1.00 79.56 92 ASN A CA 1
ATOM 719 C C . ASN A 1 92 ? 21.739 9.534 -12.301 1.00 79.56 92 ASN A C 1
ATOM 721 O O . ASN A 1 92 ? 22.549 9.727 -11.396 1.00 79.56 92 ASN A O 1
ATOM 725 N N . ASN A 1 93 ? 21.016 8.409 -12.365 1.00 73.62 93 ASN A N 1
ATOM 726 C CA . ASN A 1 93 ? 21.061 7.342 -11.357 1.00 73.62 93 ASN A CA 1
ATOM 727 C C . ASN A 1 93 ? 20.627 7.801 -9.942 1.00 73.62 93 ASN A C 1
ATOM 729 O O . ASN A 1 93 ? 20.830 7.081 -8.963 1.00 73.62 93 ASN A O 1
ATOM 733 N N . SER A 1 94 ? 20.004 8.982 -9.840 1.00 83.31 94 SER A N 1
ATOM 734 C CA . SER A 1 94 ? 19.275 9.446 -8.657 1.00 83.31 94 SER A CA 1
ATOM 735 C C . SER A 1 94 ? 18.072 8.544 -8.385 1.00 83.31 94 SER A C 1
ATOM 737 O O . SER A 1 94 ? 17.532 7.929 -9.305 1.00 83.31 94 SER A O 1
ATOM 739 N N . ILE A 1 95 ? 17.624 8.482 -7.134 1.00 84.25 95 ILE A N 1
ATOM 740 C CA . ILE A 1 95 ? 16.415 7.743 -6.759 1.00 84.25 95 ILE A CA 1
ATOM 741 C C . ILE A 1 95 ? 15.237 8.721 -6.749 1.00 84.25 95 ILE A C 1
ATOM 743 O O . ILE A 1 95 ? 15.246 9.683 -5.989 1.00 84.25 95 ILE A O 1
ATOM 747 N N . TYR A 1 96 ? 14.242 8.486 -7.607 1.00 91.06 96 TYR A N 1
ATOM 748 C CA . TYR A 1 96 ? 12.993 9.261 -7.701 1.00 91.06 96 TYR A CA 1
ATOM 749 C C . TYR A 1 96 ? 11.835 8.607 -6.941 1.00 91.06 96 TYR A C 1
ATOM 751 O O . TYR A 1 96 ? 10.764 9.187 -6.799 1.00 91.06 96 TYR A O 1
ATOM 759 N N . GLY A 1 97 ? 12.040 7.415 -6.387 1.00 93.25 97 GLY A N 1
ATOM 760 C CA . GLY A 1 97 ? 11.083 6.807 -5.476 1.00 93.25 97 GLY A CA 1
ATOM 761 C C . GLY A 1 97 ? 11.581 5.498 -4.892 1.00 93.25 97 GLY A C 1
ATOM 762 O O . GLY A 1 97 ? 12.358 4.778 -5.524 1.00 93.25 97 GLY A O 1
ATOM 763 N N . GLU A 1 98 ? 11.099 5.185 -3.698 1.00 94.31 98 GLU A N 1
ATOM 764 C CA . GLU A 1 98 ? 11.465 4.002 -2.929 1.00 94.31 98 GLU A CA 1
ATOM 765 C C . GLU A 1 98 ? 10.208 3.254 -2.490 1.00 94.31 98 GLU A C 1
ATOM 767 O O . GLU A 1 98 ? 9.284 3.812 -1.891 1.00 94.31 98 GLU A O 1
ATOM 772 N N . PHE A 1 99 ? 10.175 1.961 -2.806 1.00 96.19 99 PHE A N 1
ATOM 773 C CA . PHE A 1 99 ? 9.032 1.100 -2.538 1.00 96.19 99 PHE A CA 1
ATOM 774 C C . PHE A 1 99 ? 9.497 -0.181 -1.857 1.00 96.19 99 PHE A C 1
ATOM 776 O O . PHE A 1 99 ? 9.986 -1.100 -2.520 1.00 96.19 99 PHE A O 1
ATOM 783 N N . LYS A 1 100 ? 9.329 -0.256 -0.536 1.00 96.19 100 LYS A N 1
ATOM 784 C CA . LYS A 1 100 ? 9.702 -1.396 0.306 1.00 96.19 100 LYS A CA 1
ATOM 785 C C . LYS A 1 100 ? 8.440 -2.024 0.882 1.00 96.19 100 LYS A C 1
ATOM 787 O O . LYS A 1 100 ? 7.755 -1.428 1.713 1.00 96.19 100 LYS A O 1
ATOM 792 N N . ASN A 1 101 ? 8.128 -3.240 0.441 1.00 97.62 101 ASN A N 1
ATOM 793 C CA . ASN A 1 101 ? 6.923 -3.949 0.862 1.00 97.62 101 ASN A CA 1
ATOM 794 C C . ASN A 1 101 ? 7.231 -5.409 1.203 1.00 97.62 101 ASN A C 1
ATOM 796 O O . ASN A 1 101 ? 8.250 -5.981 0.808 1.00 97.62 101 ASN A O 1
ATOM 800 N N . LYS A 1 102 ? 6.321 -6.028 1.949 1.00 97.00 102 LYS A N 1
ATOM 801 C CA . LYS A 1 102 ? 6.398 -7.423 2.374 1.00 97.00 102 LYS A CA 1
ATOM 802 C C . LYS A 1 102 ? 5.109 -8.148 2.020 1.00 97.00 102 LYS A C 1
ATOM 804 O O . LYS A 1 102 ? 4.047 -7.794 2.524 1.00 97.00 102 LYS A O 1
ATOM 809 N N . PHE A 1 103 ? 5.219 -9.211 1.232 1.00 97.31 103 PHE A N 1
ATOM 810 C CA . PHE A 1 103 ? 4.072 -9.979 0.748 1.00 97.31 103 PHE A CA 1
ATOM 811 C C . PHE A 1 103 ? 4.099 -11.389 1.320 1.00 97.31 103 PHE A C 1
ATOM 813 O O . PHE A 1 103 ? 4.870 -12.231 0.873 1.00 97.31 103 PHE A O 1
ATOM 820 N N . LYS A 1 104 ? 3.261 -11.657 2.321 1.00 95.12 104 LYS A N 1
ATOM 821 C CA . LYS A 1 104 ? 3.002 -13.013 2.813 1.00 95.12 104 LYS A CA 1
ATOM 822 C C . LYS A 1 104 ? 1.605 -13.457 2.375 1.00 95.12 104 LYS A C 1
ATOM 824 O O . LYS A 1 104 ? 0.742 -12.600 2.167 1.00 95.12 104 LYS A O 1
ATOM 829 N N . PRO A 1 105 ? 1.330 -14.772 2.326 1.00 93.88 105 PRO A N 1
ATOM 830 C CA . PRO A 1 105 ? -0.049 -15.244 2.342 1.00 93.88 105 PRO A CA 1
ATOM 831 C C . PRO A 1 105 ? -0.815 -14.572 3.490 1.00 93.88 105 PRO A C 1
ATOM 833 O O . PRO A 1 105 ? -0.255 -14.395 4.577 1.00 93.88 105 PRO A O 1
ATOM 836 N N . LYS A 1 106 ? -2.072 -14.185 3.250 1.00 95.75 106 LYS A N 1
ATOM 837 C CA . LYS A 1 106 ? -2.975 -13.526 4.214 1.00 95.75 106 LYS A CA 1
ATOM 838 C C . LYS A 1 106 ? -2.600 -12.111 4.672 1.00 95.75 106 LYS A C 1
ATOM 840 O O . LYS A 1 106 ? -3.484 -11.387 5.114 1.00 95.75 106 LYS A O 1
ATOM 845 N N . LYS A 1 107 ? -1.341 -11.671 4.580 1.00 97.56 107 LYS A N 1
ATOM 846 C CA . LYS A 1 107 ? -0.947 -10.329 5.037 1.00 97.56 107 LYS A CA 1
ATOM 847 C C . LYS A 1 107 ? 0.084 -9.676 4.134 1.00 97.56 107 LYS A C 1
ATOM 849 O O . LYS A 1 107 ? 1.205 -10.173 3.993 1.00 97.56 107 LYS A O 1
ATOM 854 N N . TRP A 1 108 ? -0.267 -8.509 3.613 1.00 98.44 108 TRP A N 1
ATOM 855 C CA . TRP A 1 108 ? 0.662 -7.623 2.919 1.00 98.44 108 TRP A CA 1
ATOM 856 C C . TRP A 1 108 ? 0.982 -6.429 3.810 1.00 98.44 108 TRP A C 1
ATOM 858 O O . TRP A 1 108 ? 0.082 -5.842 4.405 1.00 98.44 108 TRP A O 1
ATOM 868 N N . THR A 1 109 ? 2.260 -6.081 3.921 1.00 98.31 109 THR A N 1
ATOM 869 C CA . THR A 1 109 ? 2.717 -4.910 4.674 1.00 98.31 109 THR A CA 1
ATOM 870 C C . THR A 1 109 ? 3.422 -3.954 3.731 1.00 98.31 109 THR A C 1
ATOM 872 O O . THR A 1 109 ? 4.407 -4.325 3.092 1.00 98.31 109 THR A O 1
ATOM 875 N N . PHE A 1 110 ? 2.937 -2.723 3.688 1.00 97.81 110 PHE A N 1
ATOM 876 C CA . PHE A 1 110 ? 3.538 -1.615 2.969 1.00 97.81 110 PHE A CA 1
ATOM 877 C C . PHE A 1 110 ? 4.326 -0.774 3.964 1.00 97.81 110 PHE A C 1
ATOM 879 O O . PHE A 1 110 ? 3.719 -0.159 4.839 1.00 97.81 110 PHE A O 1
ATOM 886 N N . ILE A 1 111 ? 5.655 -0.833 3.862 1.00 94.94 111 ILE A N 1
ATOM 887 C CA . ILE A 1 111 ? 6.588 -0.244 4.835 1.00 94.94 111 ILE A CA 1
ATOM 888 C C . ILE A 1 111 ? 6.951 1.168 4.393 1.00 94.94 111 ILE A C 1
ATOM 890 O O . ILE A 1 111 ? 6.876 2.110 5.166 1.00 94.94 111 ILE A O 1
ATOM 894 N N . GLU A 1 112 ? 7.299 1.318 3.119 1.00 92.56 112 GLU A N 1
ATOM 895 C CA . GLU A 1 112 ? 7.703 2.597 2.5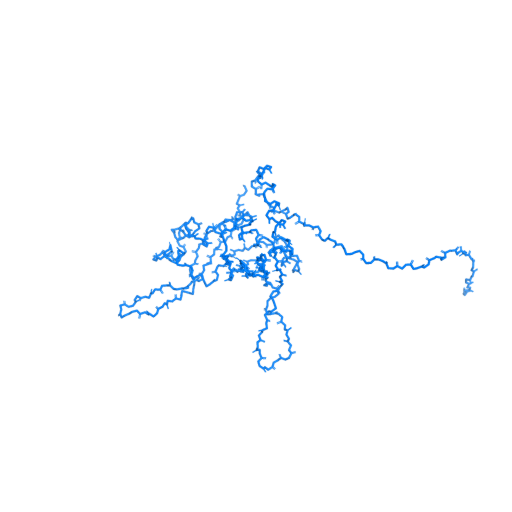48 1.00 92.56 112 GLU A CA 1
ATOM 896 C C . GLU A 1 112 ? 7.265 2.647 1.090 1.00 92.56 112 GLU A C 1
ATOM 898 O O . GLU A 1 112 ? 7.601 1.751 0.316 1.00 92.56 112 GLU A O 1
ATOM 903 N N . ASN A 1 113 ? 6.479 3.652 0.705 1.00 93.31 113 ASN A N 1
ATOM 904 C CA . ASN A 1 113 ? 6.041 3.869 -0.676 1.00 93.31 113 ASN A CA 1
ATOM 905 C C . ASN A 1 113 ? 6.115 5.360 -0.998 1.00 93.31 113 ASN A C 1
ATOM 907 O O . ASN A 1 113 ? 5.094 6.050 -0.991 1.00 93.31 113 ASN A O 1
ATOM 911 N N . ILE A 1 114 ? 7.323 5.847 -1.241 1.00 90.12 114 ILE A N 1
ATOM 912 C CA . ILE A 1 114 ? 7.590 7.266 -1.446 1.00 90.12 114 ILE A CA 1
ATOM 913 C C . ILE A 1 114 ? 7.946 7.495 -2.911 1.00 90.12 114 ILE A C 1
ATOM 915 O O . ILE A 1 114 ? 8.656 6.704 -3.534 1.00 90.12 114 ILE A O 1
ATOM 919 N N . ARG A 1 115 ? 7.440 8.594 -3.462 1.00 88.94 115 ARG A N 1
ATOM 920 C CA . ARG A 1 115 ? 7.843 9.138 -4.755 1.00 88.94 115 ARG A CA 1
ATOM 921 C C . ARG A 1 115 ? 8.272 10.584 -4.538 1.00 88.94 115 ARG A C 1
ATOM 923 O O . ARG A 1 115 ? 7.624 11.294 -3.777 1.00 88.94 115 ARG A O 1
ATOM 930 N N . PHE A 1 116 ? 9.362 10.975 -5.180 1.00 86.19 116 PHE A N 1
ATOM 931 C CA . PHE A 1 116 ? 9.968 12.299 -5.066 1.00 86.19 116 PHE A CA 1
ATOM 932 C C . PHE A 1 116 ? 9.698 13.183 -6.288 1.00 86.19 116 PHE A C 1
ATOM 934 O O . PHE A 1 116 ? 9.984 14.374 -6.239 1.00 86.19 116 PHE A O 1
ATOM 941 N N . ASP A 1 117 ? 9.170 12.615 -7.373 1.00 82.19 117 ASP A N 1
ATOM 942 C CA . ASP A 1 117 ? 8.797 13.337 -8.582 1.00 82.19 117 ASP A CA 1
ATOM 943 C C . ASP A 1 117 ? 7.281 13.331 -8.838 1.00 82.19 117 ASP A C 1
ATOM 945 O O . ASP A 1 117 ? 6.522 12.513 -8.309 1.00 82.19 117 ASP A O 1
ATOM 949 N N . ASP A 1 118 ? 6.845 14.258 -9.689 1.00 77.06 118 ASP A N 1
ATOM 950 C CA . ASP A 1 118 ? 5.444 14.398 -10.098 1.00 77.06 118 ASP A CA 1
ATOM 951 C C . ASP A 1 118 ? 5.114 13.619 -11.382 1.00 77.06 118 ASP A C 1
ATOM 953 O O . ASP A 1 118 ? 3.979 13.657 -11.874 1.00 77.06 118 ASP A O 1
ATOM 957 N N . GLU A 1 119 ? 6.086 12.893 -11.946 1.00 77.38 119 GLU A N 1
ATOM 958 C CA . GLU A 1 119 ? 5.876 12.115 -13.160 1.00 77.38 119 GLU A CA 1
ATOM 959 C C . GLU A 1 119 ? 4.864 10.986 -12.927 1.00 77.38 119 GLU A C 1
ATOM 961 O O . GLU A 1 119 ? 4.876 10.259 -11.927 1.00 77.38 119 GLU A O 1
ATOM 966 N N . ARG A 1 120 ? 3.960 10.808 -13.895 1.00 78.44 120 ARG A N 1
ATOM 967 C CA . ARG A 1 120 ? 2.846 9.850 -13.809 1.00 78.44 120 ARG A CA 1
ATOM 968 C C . ARG A 1 120 ? 2.999 8.666 -14.759 1.00 78.44 120 ARG A C 1
ATOM 970 O O . ARG A 1 120 ? 2.019 8.201 -15.329 1.00 78.44 120 ARG A O 1
ATOM 977 N N . ASN A 1 121 ? 4.215 8.141 -14.880 1.00 88.50 121 ASN A N 1
ATOM 978 C CA . ASN A 1 121 ? 4.502 6.981 -15.736 1.00 88.50 121 ASN A CA 1
ATOM 979 C C . ASN A 1 121 ? 3.977 5.652 -15.155 1.00 88.50 121 ASN A C 1
ATOM 981 O O . ASN A 1 121 ? 3.837 4.667 -15.872 1.00 88.50 121 ASN A O 1
ATOM 985 N N . PHE A 1 122 ? 3.689 5.613 -13.851 1.00 92.62 122 PHE A N 1
ATOM 986 C CA . PHE A 1 122 ? 3.160 4.452 -13.128 1.00 92.62 122 PHE A CA 1
ATOM 987 C C . PHE A 1 122 ? 2.413 4.896 -11.860 1.00 92.62 122 PHE A C 1
ATOM 989 O O . PHE A 1 122 ? 2.603 6.016 -11.371 1.00 92.62 122 PHE A O 1
ATOM 996 N N . PHE A 1 123 ? 1.618 4.005 -11.271 1.00 92.50 123 PHE A N 1
ATOM 997 C CA . PHE A 1 123 ? 1.035 4.130 -9.933 1.00 92.50 123 PHE A CA 1
ATOM 998 C C . PHE A 1 123 ? 1.763 3.231 -8.925 1.00 92.50 123 PHE A C 1
ATOM 1000 O O . PHE A 1 123 ? 2.352 2.212 -9.278 1.00 92.50 123 PHE A O 1
ATOM 1007 N N . ALA A 1 124 ? 1.680 3.560 -7.633 1.00 92.69 124 ALA A N 1
ATOM 1008 C CA . ALA A 1 124 ? 2.211 2.691 -6.577 1.00 92.69 124 ALA A CA 1
ATOM 1009 C C . ALA A 1 124 ? 1.537 1.299 -6.553 1.00 92.69 124 ALA A C 1
ATOM 1011 O O . ALA A 1 124 ? 2.157 0.331 -6.113 1.00 92.69 124 ALA A O 1
ATOM 1012 N N . SER A 1 125 ? 0.300 1.179 -7.058 1.00 94.81 125 SER A N 1
ATOM 1013 C CA . SER A 1 125 ? -0.373 -0.114 -7.216 1.00 94.81 125 SER A CA 1
ATOM 1014 C C . SER A 1 125 ? 0.254 -0.985 -8.309 1.00 94.81 125 SER A C 1
ATOM 1016 O O . SER A 1 125 ? 0.380 -2.189 -8.097 1.00 94.81 125 SER A O 1
ATOM 1018 N N . ASP A 1 126 ? 0.757 -0.389 -9.399 1.00 96.00 126 ASP A N 1
ATOM 1019 C CA . ASP A 1 126 ? 1.496 -1.116 -10.443 1.00 96.00 126 ASP A CA 1
ATOM 1020 C C . ASP A 1 126 ? 2.783 -1.738 -9.852 1.00 96.00 126 ASP A C 1
ATOM 1022 O O . ASP A 1 126 ? 3.113 -2.896 -10.116 1.00 96.00 126 ASP A O 1
ATOM 1026 N N . ILE A 1 127 ? 3.473 -1.015 -8.957 1.00 96.88 127 ILE A N 1
ATOM 1027 C CA . ILE A 1 127 ? 4.628 -1.555 -8.217 1.00 96.88 127 ILE A CA 1
ATOM 1028 C C . ILE A 1 127 ? 4.200 -2.667 -7.267 1.00 96.88 127 ILE A C 1
ATOM 1030 O O . ILE A 1 127 ? 4.836 -3.718 -7.241 1.00 96.88 127 ILE A O 1
ATOM 1034 N N . ALA A 1 128 ? 3.138 -2.465 -6.486 1.00 97.44 128 ALA A N 1
ATOM 1035 C CA . ALA A 1 128 ? 2.641 -3.491 -5.574 1.00 97.44 128 ALA A CA 1
ATOM 1036 C C . ALA A 1 128 ? 2.317 -4.796 -6.319 1.00 97.44 128 ALA A C 1
ATOM 1038 O O . ALA A 1 128 ? 2.679 -5.874 -5.847 1.00 97.44 128 ALA A O 1
ATOM 1039 N N . GLN A 1 129 ? 1.708 -4.692 -7.505 1.00 97.12 129 GLN A N 1
ATOM 1040 C CA . GLN A 1 129 ? 1.427 -5.827 -8.379 1.00 97.12 129 GLN A CA 1
ATOM 1041 C C . GLN A 1 129 ? 2.705 -6.527 -8.839 1.00 97.12 129 GLN A C 1
ATOM 1043 O O . GLN A 1 129 ? 2.824 -7.745 -8.681 1.00 97.12 129 GLN A O 1
ATOM 1048 N N . TYR A 1 130 ? 3.683 -5.772 -9.345 1.00 98.06 130 TYR A N 1
ATOM 1049 C CA . TYR A 1 130 ? 4.972 -6.327 -9.754 1.00 98.06 130 TYR A CA 1
ATOM 1050 C C . TYR A 1 130 ? 5.669 -7.049 -8.590 1.00 98.06 130 TYR A C 1
ATOM 1052 O O . TYR A 1 130 ? 6.048 -8.213 -8.702 1.00 98.06 130 TYR A O 1
ATOM 1060 N N . GLN A 1 131 ? 5.778 -6.403 -7.428 1.00 98.19 131 GLN A N 1
ATOM 1061 C CA . GLN A 1 131 ? 6.448 -6.980 -6.264 1.00 98.19 131 GLN A CA 1
ATOM 1062 C C . GLN A 1 131 ? 5.726 -8.223 -5.726 1.00 98.19 131 GLN A C 1
ATOM 1064 O O . GLN A 1 131 ? 6.384 -9.224 -5.438 1.00 98.19 131 GLN A O 1
ATOM 1069 N N . TYR A 1 132 ? 4.391 -8.195 -5.627 1.00 98.06 132 TYR A N 1
ATOM 1070 C CA . TYR A 1 132 ? 3.607 -9.374 -5.257 1.00 98.06 132 TYR A CA 1
ATOM 1071 C C . TYR A 1 132 ? 3.865 -10.528 -6.221 1.00 98.06 132 TYR A C 1
ATOM 1073 O O . TYR A 1 132 ? 4.091 -11.647 -5.760 1.00 98.06 132 TYR A O 1
ATOM 1081 N N . THR A 1 133 ? 3.879 -10.253 -7.530 1.00 97.31 133 THR A N 1
ATOM 1082 C CA . THR A 1 133 ? 4.196 -11.250 -8.559 1.00 97.31 133 THR A CA 1
ATOM 1083 C C . THR A 1 133 ? 5.530 -11.892 -8.213 1.00 97.31 133 THR A C 1
ATOM 1085 O O . THR A 1 133 ? 5.542 -13.045 -7.799 1.00 97.31 133 THR A O 1
ATOM 1088 N N . GLN A 1 134 ? 6.619 -11.117 -8.183 1.00 97.44 134 GLN A N 1
ATOM 1089 C CA . GLN A 1 134 ? 7.965 -11.638 -7.927 1.00 97.44 134 GLN A CA 1
ATOM 1090 C C . GLN A 1 134 ? 8.092 -12.449 -6.628 1.00 97.44 134 GLN A C 1
ATOM 1092 O O . GLN A 1 134 ? 8.757 -13.487 -6.611 1.00 97.44 134 GLN A O 1
ATOM 1097 N N . VAL A 1 135 ? 7.490 -11.982 -5.530 1.00 96.75 135 VAL A N 1
ATOM 1098 C CA . VAL A 1 135 ? 7.554 -12.683 -4.238 1.00 96.75 135 VAL A CA 1
ATOM 1099 C C . VAL A 1 135 ? 6.717 -13.962 -4.272 1.00 96.75 135 VAL A C 1
ATOM 1101 O O . VAL A 1 135 ? 7.175 -15.005 -3.805 1.00 96.75 135 VAL A O 1
ATOM 1104 N N . SER A 1 136 ? 5.508 -13.903 -4.826 1.00 96.75 136 SER A N 1
ATOM 1105 C CA . SER A 1 136 ? 4.588 -15.038 -4.851 1.00 96.75 136 SER A CA 1
ATOM 1106 C C . SER A 1 136 ? 5.054 -16.161 -5.775 1.00 96.75 136 SER A C 1
ATOM 1108 O O . SER A 1 136 ? 4.906 -17.320 -5.388 1.00 96.75 136 SER A O 1
ATOM 1110 N N . GLU A 1 137 ? 5.686 -15.867 -6.922 1.00 96.44 137 GLU A N 1
ATOM 1111 C CA . GLU A 1 137 ? 6.264 -16.916 -7.786 1.00 96.44 137 GLU A CA 1
ATOM 1112 C C . GLU A 1 137 ? 7.446 -17.588 -7.090 1.00 96.44 137 GLU A C 1
ATOM 1114 O O . GLU A 1 137 ? 7.503 -18.813 -7.000 1.00 96.44 137 GLU A O 1
ATOM 1119 N N . LYS A 1 138 ? 8.360 -16.792 -6.513 1.00 95.25 138 LYS A N 1
ATOM 1120 C CA . LYS A 1 138 ? 9.549 -17.323 -5.830 1.00 95.25 138 LYS A CA 1
ATOM 1121 C C . LYS A 1 138 ? 9.203 -18.243 -4.658 1.00 95.25 138 LYS A C 1
ATOM 1123 O O . LYS A 1 138 ? 9.968 -19.151 -4.344 1.00 95.25 138 LYS A O 1
ATOM 1128 N N . HIS A 1 139 ? 8.080 -17.988 -3.993 1.00 93.25 139 HIS A N 1
ATOM 1129 C CA . HIS A 1 139 ? 7.665 -18.706 -2.789 1.00 93.25 139 HIS A CA 1
ATOM 1130 C C . HIS A 1 139 ? 6.429 -19.593 -2.986 1.00 93.25 139 HIS A C 1
ATOM 1132 O O . HIS A 1 139 ? 5.903 -20.108 -2.001 1.00 93.25 139 HIS A O 1
ATOM 1138 N N . GLY A 1 140 ? 5.972 -19.791 -4.227 1.00 95.25 140 GLY A N 1
ATOM 1139 C CA . GLY A 1 140 ? 4.918 -20.752 -4.562 1.00 95.25 140 GLY A CA 1
ATOM 1140 C C . GLY A 1 140 ? 3.528 -20.416 -4.012 1.00 95.25 140 GLY A C 1
ATOM 1141 O O . GLY A 1 140 ? 2.775 -21.325 -3.672 1.00 95.25 140 GLY A O 1
ATOM 1142 N N . PHE A 1 141 ? 3.174 -19.131 -3.897 1.00 95.31 141 PHE A N 1
ATOM 1143 C CA . PHE A 1 141 ? 1.848 -18.697 -3.425 1.00 95.31 141 PHE A CA 1
ATOM 1144 C C . PHE A 1 141 ? 1.128 -17.744 -4.390 1.00 95.31 141 PHE A C 1
ATOM 1146 O O . PHE A 1 141 ? 0.269 -16.967 -3.971 1.00 95.31 141 PHE A O 1
ATOM 1153 N N . GLN A 1 142 ? 1.446 -17.804 -5.686 1.00 95.00 142 GLN A N 1
ATOM 1154 C CA . GLN A 1 142 ? 0.711 -17.066 -6.721 1.00 95.00 142 GLN A CA 1
ATOM 1155 C C . GLN A 1 142 ? -0.808 -17.266 -6.578 1.00 95.00 142 GLN A C 1
ATOM 1157 O O . GLN A 1 142 ? -1.290 -18.357 -6.261 1.00 95.00 142 GLN A O 1
ATOM 1162 N N . GLY A 1 143 ? -1.567 -16.185 -6.754 1.00 92.81 143 GLY A N 1
ATOM 1163 C CA . GLY A 1 143 ? -3.025 -16.174 -6.607 1.00 92.81 143 GLY A CA 1
ATOM 1164 C C . GLY A 1 143 ? -3.535 -16.221 -5.160 1.00 92.81 143 GLY A C 1
ATOM 1165 O O . GLY A 1 143 ? -4.736 -16.092 -4.935 1.00 92.81 143 GLY A O 1
ATOM 1166 N N . LYS A 1 144 ? -2.667 -16.375 -4.149 1.00 96.44 144 LYS A N 1
ATOM 1167 C CA . LYS A 1 144 ? -3.062 -16.234 -2.738 1.00 96.44 144 LYS A CA 1
ATOM 1168 C C . LYS A 1 144 ? -3.063 -14.756 -2.351 1.00 96.44 144 LYS A C 1
ATOM 1170 O O . LYS A 1 144 ? -2.001 -14.144 -2.212 1.00 96.44 144 LYS A O 1
ATOM 1175 N N . LEU A 1 145 ? -4.265 -14.208 -2.200 1.00 96.19 145 LEU A N 1
ATOM 1176 C CA . LEU A 1 145 ? -4.528 -12.822 -1.812 1.00 96.19 145 LEU A CA 1
ATOM 1177 C C . LEU A 1 145 ? -4.476 -12.646 -0.278 1.00 96.19 145 LEU A C 1
ATOM 1179 O O . LEU A 1 145 ? -4.458 -13.645 0.454 1.00 96.19 145 LEU A O 1
ATOM 1183 N N . PRO A 1 146 ? -4.358 -11.407 0.234 1.00 98.00 146 PRO A N 1
ATOM 1184 C CA . PRO A 1 146 ? -4.306 -11.155 1.663 1.00 98.00 146 PRO A CA 1
ATOM 1185 C C . PRO A 1 146 ? -5.717 -11.102 2.266 1.00 98.00 146 PRO A C 1
ATOM 1187 O O . PRO A 1 146 ? -6.676 -10.783 1.574 1.00 98.00 146 PRO A O 1
ATOM 1190 N N . ASP A 1 147 ? -5.798 -11.324 3.574 1.00 98.50 147 ASP A N 1
ATOM 1191 C CA . ASP A 1 147 ? -6.941 -10.965 4.420 1.00 98.50 147 ASP A CA 1
ATOM 1192 C C . ASP A 1 147 ? -6.727 -9.563 5.030 1.00 98.50 147 ASP A C 1
ATOM 1194 O O . ASP A 1 147 ? -7.670 -8.881 5.422 1.00 98.50 147 ASP A O 1
ATOM 1198 N N . ILE A 1 148 ? -5.463 -9.118 5.127 1.00 98.69 148 ILE A N 1
ATOM 1199 C CA . ILE A 1 148 ? -5.071 -7.825 5.698 1.00 98.69 148 ILE A CA 1
ATOM 1200 C C . ILE A 1 148 ? -4.031 -7.128 4.819 1.00 98.69 148 ILE A C 1
ATOM 1202 O O . ILE A 1 148 ? -2.965 -7.679 4.521 1.00 98.69 148 ILE A O 1
ATOM 1206 N N . ILE A 1 149 ? -4.289 -5.859 4.511 1.00 98.75 149 ILE A N 1
ATOM 1207 C CA . ILE A 1 149 ? -3.295 -4.907 4.016 1.00 98.75 149 ILE A CA 1
ATOM 1208 C C . ILE A 1 149 ? -2.914 -3.975 5.171 1.00 98.75 149 ILE A C 1
ATOM 1210 O O . ILE A 1 149 ? -3.747 -3.236 5.683 1.00 98.75 149 ILE A O 1
ATOM 1214 N N . LYS A 1 150 ? -1.650 -4.007 5.595 1.00 98.62 150 LYS A N 1
ATOM 1215 C CA . LYS A 1 150 ? -1.088 -3.100 6.604 1.00 98.62 150 LYS A CA 1
ATOM 1216 C C . LYS A 1 150 ? -0.328 -1.970 5.908 1.00 98.62 150 LYS A C 1
ATOM 1218 O O . LYS A 1 150 ? 0.593 -2.253 5.145 1.00 98.62 150 LYS A O 1
ATOM 1223 N N . ARG A 1 151 ? -0.648 -0.715 6.221 1.00 98.06 151 ARG A N 1
ATOM 1224 C CA . ARG A 1 151 ? 0.233 0.446 6.007 1.00 98.06 151 ARG A CA 1
ATOM 1225 C C . ARG A 1 151 ? 0.997 0.658 7.315 1.00 98.06 151 ARG A C 1
ATOM 1227 O O . ARG A 1 151 ? 0.368 0.892 8.343 1.00 98.06 151 ARG A O 1
ATOM 1234 N N . GLU A 1 152 ? 2.305 0.436 7.299 1.00 96.25 152 GLU A N 1
ATOM 1235 C CA . GLU A 1 152 ? 3.154 0.488 8.493 1.00 96.25 152 GLU A CA 1
ATOM 1236 C C . GLU A 1 152 ? 3.676 1.903 8.733 1.00 96.25 152 GLU A C 1
ATOM 1238 O O . GLU A 1 152 ? 4.020 2.580 7.767 1.00 96.25 152 GLU A O 1
ATOM 1243 N N . CYS A 1 153 ? 3.697 2.327 10.002 1.00 92.38 153 CYS A N 1
ATOM 1244 C CA . CYS A 1 153 ? 4.249 3.613 10.450 1.00 92.38 153 CYS A CA 1
ATOM 1245 C C . CYS A 1 153 ? 3.837 4.796 9.552 1.00 92.38 153 CYS A C 1
ATOM 1247 O O . CYS A 1 153 ? 4.675 5.542 9.046 1.00 92.38 153 CYS A O 1
ATOM 1249 N N . VAL A 1 154 ? 2.532 4.953 9.303 1.00 93.50 154 VAL A N 1
ATOM 1250 C CA . VAL A 1 154 ? 2.017 6.051 8.479 1.00 93.50 154 VAL A CA 1
ATOM 1251 C C . VAL A 1 154 ? 2.291 7.371 9.189 1.00 93.50 154 VAL A C 1
ATOM 1253 O O . VAL A 1 154 ? 1.685 7.632 10.219 1.00 93.50 154 VAL A O 1
ATOM 1256 N N . ALA A 1 155 ? 3.164 8.188 8.601 1.00 92.44 155 ALA A N 1
ATOM 1257 C CA . ALA A 1 155 ? 3.571 9.503 9.105 1.00 92.44 155 ALA A CA 1
ATOM 1258 C C . ALA A 1 155 ? 3.237 10.649 8.125 1.00 92.44 155 ALA A C 1
ATOM 1260 O O . ALA A 1 155 ? 3.831 11.717 8.169 1.00 92.44 155 ALA A O 1
ATOM 1261 N N . ASN A 1 156 ? 2.341 10.409 7.162 1.00 92.19 156 ASN A N 1
ATOM 1262 C CA . ASN A 1 156 ? 1.929 11.424 6.192 1.00 92.19 156 ASN A CA 1
ATOM 1263 C C . ASN A 1 156 ? 0.882 12.355 6.819 1.00 92.19 156 ASN A C 1
ATOM 1265 O O . ASN A 1 156 ? -0.222 11.893 7.109 1.00 92.19 156 ASN A O 1
ATOM 1269 N N . ASP A 1 157 ? 1.210 13.640 6.949 1.00 93.06 157 ASP A N 1
ATOM 1270 C CA . ASP A 1 157 ? 0.373 14.651 7.612 1.00 93.06 157 ASP A CA 1
ATOM 1271 C C . ASP A 1 157 ? -1.065 14.690 7.074 1.00 93.06 157 ASP A C 1
ATOM 1273 O O . ASP A 1 157 ? -2.011 14.603 7.852 1.00 93.06 157 ASP A O 1
ATOM 1277 N N . ASP A 1 158 ? -1.251 14.695 5.747 1.00 94.25 158 ASP A N 1
ATOM 1278 C CA . ASP A 1 158 ? -2.588 14.682 5.126 1.00 94.25 158 ASP A CA 1
ATOM 1279 C C . ASP A 1 158 ? -3.414 13.449 5.525 1.00 94.25 158 ASP A C 1
ATOM 1281 O O . ASP A 1 158 ? -4.638 13.508 5.667 1.00 94.25 158 ASP A O 1
ATOM 1285 N N . THR A 1 159 ? -2.756 12.298 5.679 1.00 95.62 159 THR A N 1
ATOM 1286 C CA . THR A 1 159 ? -3.415 11.072 6.132 1.00 95.62 159 THR A CA 1
ATOM 1287 C C . THR A 1 159 ? -3.735 11.147 7.617 1.00 95.62 159 THR A C 1
ATOM 1289 O O . THR A 1 159 ? -4.850 10.793 7.990 1.00 95.62 159 THR A O 1
ATOM 1292 N N . LEU A 1 160 ? -2.787 11.596 8.444 1.00 95.69 160 LEU A N 1
ATOM 1293 C CA . LEU A 1 160 ? -2.942 11.683 9.896 1.00 95.69 160 LEU A CA 1
ATOM 1294 C C . LEU A 1 160 ? -4.030 12.681 10.293 1.00 95.69 160 LEU A C 1
ATOM 1296 O O . LEU A 1 160 ? -4.922 12.332 11.064 1.00 95.69 160 LEU A O 1
ATOM 1300 N N . GLU A 1 161 ? -4.021 13.877 9.707 1.00 94.62 161 GLU A N 1
ATOM 1301 C CA . GLU A 1 161 ? -5.075 14.873 9.911 1.00 94.62 161 GLU A CA 1
ATOM 1302 C C . GLU A 1 161 ? -6.414 14.362 9.362 1.00 94.62 161 GLU A C 1
ATOM 1304 O O . GLU A 1 161 ? -7.456 14.512 9.997 1.00 94.62 161 GLU A O 1
ATOM 1309 N N . GLY A 1 162 ? -6.390 13.663 8.223 1.00 94.44 162 GLY A N 1
ATOM 1310 C CA . GLY A 1 162 ? 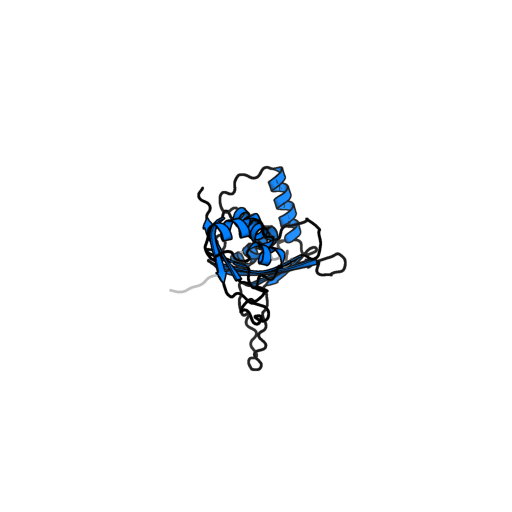-7.584 13.089 7.609 1.00 94.44 162 GLY A CA 1
ATOM 1311 C C . GLY A 1 162 ? -8.311 12.050 8.468 1.00 94.44 162 GLY A C 1
ATOM 1312 O O . GLY A 1 162 ? -9.516 11.892 8.291 1.00 94.44 162 GLY A O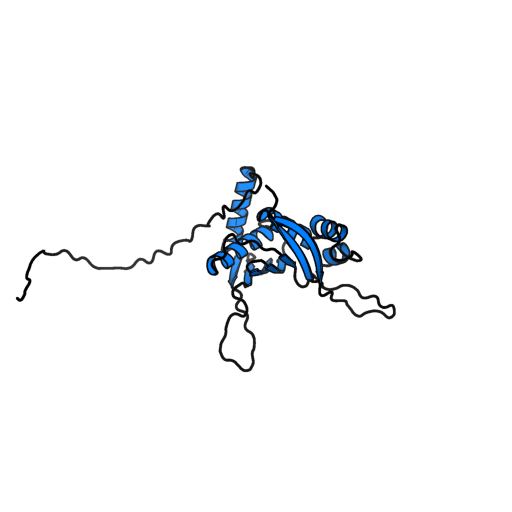 1
ATOM 1313 N N . ILE A 1 163 ? -7.618 11.359 9.376 1.00 95.50 163 ILE A N 1
ATOM 1314 C CA . ILE A 1 163 ? -8.190 10.325 10.264 1.00 95.50 163 ILE A CA 1
ATOM 1315 C C . ILE A 1 163 ? -8.257 10.756 11.734 1.00 95.50 163 ILE A C 1
ATOM 1317 O O . ILE A 1 163 ? -8.642 9.966 12.599 1.00 95.50 163 ILE A O 1
ATOM 1321 N N . LYS A 1 164 ? -7.856 11.990 12.036 1.00 92.81 164 LYS A N 1
ATOM 1322 C CA . LYS A 1 164 ? -7.766 12.507 13.397 1.00 92.81 164 LYS A CA 1
ATOM 1323 C C . LYS A 1 164 ? -9.129 12.504 14.081 1.00 92.81 164 LYS A C 1
ATOM 1325 O O . LYS A 1 164 ? -10.126 12.943 13.518 1.00 92.81 164 LYS A O 1
ATOM 1330 N N . GLY A 1 165 ? -9.155 12.007 15.316 1.00 91.19 165 GLY A N 1
ATOM 1331 C CA . GLY A 1 165 ? -10.372 11.925 16.127 1.00 91.19 165 GLY A CA 1
ATOM 1332 C C . GLY A 1 165 ? -11.368 10.844 15.694 1.00 91.19 165 GLY A C 1
ATOM 1333 O O . GLY A 1 165 ? -12.367 10.663 16.383 1.00 91.19 165 GLY A O 1
ATOM 1334 N N . LEU A 1 166 ? -11.107 10.104 14.610 1.00 95.44 166 LEU A N 1
ATOM 1335 C CA . LEU A 1 166 ? -11.983 9.020 14.174 1.00 95.44 166 LEU A CA 1
ATOM 1336 C C . LEU A 1 166 ? -11.722 7.743 14.968 1.00 95.44 166 LEU A C 1
ATOM 1338 O O . LEU A 1 166 ? -10.579 7.348 15.213 1.00 95.44 166 LEU A O 1
ATOM 1342 N N . GLU A 1 167 ? -12.801 7.064 15.339 1.00 96.75 167 GLU A N 1
ATOM 1343 C CA . GLU A 1 167 ? -12.720 5.835 16.114 1.00 96.75 167 GLU A CA 1
ATOM 1344 C C . GLU A 1 167 ? -12.298 4.641 15.238 1.00 96.75 167 GLU A C 1
ATOM 1346 O O . GLU A 1 167 ? -12.825 4.399 14.146 1.00 96.75 167 GLU A O 1
ATOM 1351 N N . SER A 1 168 ? -11.331 3.869 15.742 1.00 97.81 168 SER A N 1
ATOM 1352 C CA . SER A 1 168 ? -10.797 2.672 15.087 1.00 97.81 168 SER A CA 1
ATOM 1353 C C . SER A 1 168 ? -11.887 1.628 14.838 1.00 97.81 168 SER A C 1
ATOM 1355 O O . SER A 1 168 ? -12.621 1.250 15.746 1.00 97.81 168 SER A O 1
ATOM 1357 N N . GLY A 1 169 ? -11.963 1.099 13.616 1.00 97.62 169 GLY A N 1
ATOM 1358 C CA . GLY A 1 169 ? -12.928 0.063 13.255 1.00 97.62 169 GLY A CA 1
ATOM 1359 C C . GLY A 1 169 ? -14.312 0.565 12.847 1.00 97.62 169 GLY A C 1
ATOM 1360 O O . GLY A 1 169 ? -15.149 -0.273 12.518 1.00 97.62 169 GLY A O 1
ATOM 1361 N N . THR A 1 170 ? -14.555 1.878 12.847 1.00 98.12 170 THR A N 1
ATOM 1362 C CA . THR A 1 170 ? -15.831 2.460 12.406 1.00 98.12 170 THR A CA 1
ATOM 1363 C C . THR A 1 170 ? -15.929 2.581 10.885 1.00 98.12 170 THR A C 1
ATOM 1365 O O . THR A 1 170 ? -14.920 2.658 10.176 1.00 98.12 170 THR A O 1
ATOM 1368 N N . GLN A 1 171 ? -17.166 2.637 10.376 1.00 97.94 171 GLN A N 1
ATOM 1369 C CA . GLN A 1 171 ? -17.425 2.897 8.957 1.00 97.94 171 GLN A CA 1
ATOM 1370 C C . GLN A 1 171 ? -16.933 4.290 8.542 1.00 97.94 171 GLN A C 1
ATOM 1372 O O . GLN A 1 171 ? -16.372 4.442 7.462 1.00 97.94 171 GLN A O 1
ATOM 1377 N N . GLU A 1 172 ? -17.069 5.286 9.423 1.00 98.12 172 GLU A N 1
ATOM 1378 C CA . GLU A 1 172 ? -16.589 6.648 9.177 1.00 98.12 172 GLU A CA 1
ATOM 1379 C C . GLU A 1 172 ? -15.073 6.682 8.945 1.00 98.12 172 GLU A C 1
ATOM 1381 O O . GLU A 1 172 ? -14.618 7.246 7.948 1.00 98.12 172 GLU A O 1
ATOM 1386 N N . LEU A 1 173 ? -14.287 6.017 9.805 1.00 98.44 173 LEU A N 1
ATOM 1387 C CA . LEU A 1 173 ? -12.846 5.884 9.596 1.00 98.44 173 LEU A CA 1
ATOM 1388 C C . LEU A 1 173 ? -12.541 5.192 8.266 1.00 98.44 173 LEU A C 1
ATOM 1390 O O . LEU A 1 173 ? -11.671 5.653 7.525 1.00 98.44 173 LEU A O 1
ATOM 1394 N N . GLN A 1 174 ? -13.229 4.088 7.966 1.00 98.44 174 GLN A N 1
ATOM 1395 C CA . GLN A 1 174 ? -13.017 3.352 6.723 1.00 98.44 174 GLN A CA 1
ATOM 1396 C C . GLN A 1 174 ? -13.254 4.240 5.497 1.00 98.44 174 GLN A C 1
ATOM 1398 O O . GLN A 1 174 ? -12.384 4.319 4.625 1.00 98.44 174 GLN A O 1
ATOM 1403 N N . ASP A 1 175 ? -14.398 4.920 5.440 1.00 97.88 175 ASP A N 1
ATOM 1404 C CA . ASP A 1 175 ? -14.780 5.759 4.308 1.00 97.88 175 ASP A CA 1
ATOM 1405 C C . ASP A 1 175 ? -13.827 6.941 4.170 1.00 97.88 175 ASP A C 1
ATOM 1407 O O . ASP A 1 175 ? -13.287 7.186 3.085 1.00 97.88 175 ASP A O 1
ATOM 1411 N N . LYS A 1 176 ? -13.547 7.639 5.276 1.00 97.69 176 LYS A N 1
ATOM 1412 C CA . LYS A 1 176 ? -12.640 8.786 5.283 1.00 97.69 176 LYS A CA 1
ATOM 1413 C C . LYS A 1 176 ? -11.236 8.386 4.847 1.00 97.69 176 LYS A C 1
ATOM 1415 O O . LYS A 1 176 ? -10.674 9.016 3.947 1.00 97.69 176 LYS A O 1
ATOM 1420 N N . PHE A 1 177 ? -10.686 7.318 5.425 1.00 98.25 177 PHE A N 1
ATOM 1421 C CA . PHE A 1 177 ? -9.360 6.831 5.072 1.00 98.25 177 PHE A CA 1
ATOM 1422 C C . PHE A 1 177 ? -9.291 6.489 3.580 1.00 98.25 177 PHE A C 1
ATOM 1424 O O . PHE A 1 177 ? -8.504 7.107 2.860 1.00 98.25 177 PHE A O 1
ATOM 1431 N N . LEU A 1 178 ? -10.134 5.567 3.098 1.00 98.12 178 LEU A N 1
ATOM 1432 C CA . LEU A 1 178 ? -10.041 5.008 1.742 1.00 98.12 178 LEU A CA 1
ATOM 1433 C C . LEU A 1 178 ? -10.348 6.015 0.628 1.00 98.12 178 LEU A C 1
ATOM 1435 O O . LEU A 1 178 ? -9.767 5.918 -0.455 1.00 98.12 178 LEU A O 1
ATOM 1439 N N . THR A 1 179 ? -11.227 6.988 0.876 1.00 95.94 179 THR A N 1
ATOM 1440 C CA . THR A 1 179 ? -11.666 7.937 -0.161 1.00 95.94 179 THR A CA 1
ATOM 1441 C C . THR A 1 179 ? -10.900 9.253 -0.143 1.00 95.94 179 THR A C 1
ATOM 1443 O O . THR A 1 179 ? -10.717 9.865 -1.197 1.00 95.94 179 THR A O 1
ATOM 1446 N N . SER A 1 180 ? -10.436 9.698 1.028 1.00 94.44 180 SER A N 1
ATOM 1447 C CA . SER A 1 180 ? -9.971 11.079 1.205 1.00 94.44 180 SER A CA 1
ATOM 1448 C C . SER A 1 180 ? -8.466 11.195 1.432 1.00 94.44 180 SER A C 1
ATOM 1450 O O . SER A 1 180 ? -7.885 12.192 1.010 1.00 94.44 180 SER A O 1
ATOM 1452 N N . THR A 1 181 ? -7.806 10.174 1.989 1.00 96.44 181 THR A N 1
ATOM 1453 C CA . THR A 1 181 ? -6.369 10.251 2.316 1.00 96.44 181 THR A CA 1
ATOM 1454 C C . THR A 1 181 ? -5.472 9.755 1.173 1.00 96.44 181 THR A C 1
ATOM 1456 O O . THR A 1 181 ? -5.863 8.838 0.439 1.00 96.44 181 THR A O 1
ATOM 1459 N N . PRO A 1 182 ? -4.248 10.293 1.005 1.00 93.81 182 PRO A N 1
ATOM 1460 C CA . PRO A 1 182 ? -3.286 9.778 0.023 1.00 93.81 182 PRO A CA 1
ATOM 1461 C C . PRO A 1 182 ? -3.002 8.272 0.177 1.00 93.81 182 PRO A C 1
ATOM 1463 O O . PRO A 1 182 ? -3.027 7.509 -0.801 1.00 93.81 182 PRO A O 1
ATOM 1466 N N . ASN A 1 183 ? -2.800 7.811 1.417 1.00 95.75 183 ASN A N 1
ATOM 1467 C CA . ASN A 1 183 ? -2.508 6.409 1.713 1.00 95.75 183 ASN A CA 1
ATOM 1468 C C . ASN A 1 183 ? -3.713 5.494 1.473 1.00 95.75 183 ASN A C 1
ATOM 1470 O O . ASN A 1 183 ? -3.536 4.374 0.978 1.00 95.75 183 ASN A O 1
ATOM 1474 N N . GLY A 1 184 ? -4.922 5.954 1.786 1.00 97.00 184 GLY A N 1
ATOM 1475 C CA . GLY A 1 184 ? -6.143 5.198 1.542 1.00 97.00 184 GLY A CA 1
ATOM 1476 C C . GLY A 1 184 ? -6.505 5.122 0.064 1.00 97.00 184 GLY A C 1
ATOM 1477 O O . GLY A 1 184 ? -6.777 4.027 -0.414 1.00 97.00 184 GLY A O 1
ATOM 1478 N N . LYS A 1 185 ? -6.359 6.209 -0.707 1.00 95.56 185 LYS A N 1
ATOM 1479 C CA . LYS A 1 185 ? -6.559 6.197 -2.171 1.00 95.56 185 LYS A CA 1
ATOM 1480 C C . LYS A 1 185 ? -5.633 5.201 -2.870 1.00 95.56 185 LYS A C 1
ATOM 1482 O O . LYS A 1 185 ? -6.056 4.477 -3.771 1.00 95.56 185 LYS A O 1
ATOM 1487 N N . THR A 1 186 ? -4.372 5.138 -2.444 1.00 95.19 186 THR A N 1
ATOM 1488 C CA . THR A 1 186 ? -3.416 4.147 -2.964 1.00 95.19 186 THR A CA 1
ATOM 1489 C C . THR A 1 186 ? -3.829 2.726 -2.586 1.00 95.19 186 THR A C 1
ATOM 1491 O O . THR A 1 186 ? -3.821 1.836 -3.435 1.00 95.19 186 THR A O 1
ATOM 1494 N N . SER A 1 187 ? -4.251 2.513 -1.337 1.00 97.69 187 SER A N 1
ATOM 1495 C CA . SER 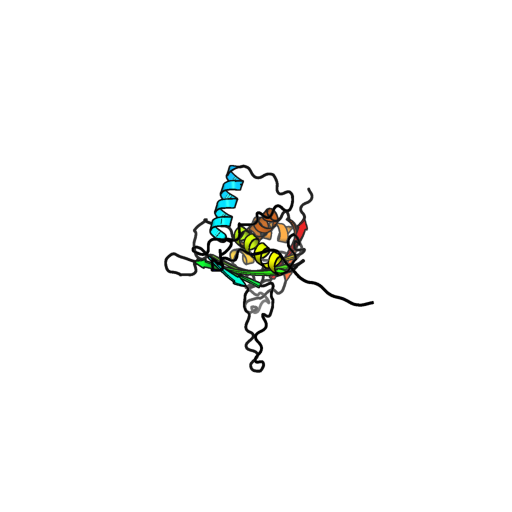A 1 187 ? -4.735 1.208 -0.871 1.00 97.69 187 SER A CA 1
ATOM 1496 C C . SER A 1 187 ? -6.002 0.769 -1.610 1.00 97.69 187 SER A C 1
ATOM 1498 O O . SER A 1 187 ? -6.112 -0.391 -1.992 1.00 97.69 187 SER A O 1
ATOM 1500 N N . GLN A 1 188 ? -6.918 1.697 -1.897 1.00 97.75 188 GLN A N 1
ATOM 1501 C CA . GLN A 1 188 ? -8.117 1.449 -2.691 1.00 97.75 188 GLN A CA 1
ATOM 1502 C C . GLN A 1 188 ? -7.773 1.029 -4.121 1.00 97.75 188 GLN A C 1
ATOM 1504 O O . GLN A 1 188 ? -8.370 0.087 -4.634 1.00 97.75 188 GLN A O 1
ATOM 1509 N N . ARG A 1 189 ? -6.789 1.674 -4.763 1.00 95.50 189 ARG A N 1
ATOM 1510 C CA . ARG A 1 189 ? -6.314 1.257 -6.095 1.00 95.50 189 ARG A CA 1
ATOM 1511 C C . ARG A 1 189 ? -5.724 -0.148 -6.074 1.00 95.50 189 ARG A C 1
ATOM 1513 O O . ARG A 1 189 ? -6.097 -0.951 -6.916 1.00 95.50 189 ARG A O 1
ATOM 1520 N N . ILE A 1 190 ? -4.887 -0.463 -5.082 1.00 97.00 190 ILE A N 1
ATOM 1521 C CA . ILE A 1 190 ? -4.349 -1.820 -4.895 1.00 97.00 190 ILE A CA 1
ATOM 1522 C C . ILE A 1 190 ? -5.494 -2.823 -4.739 1.00 97.00 190 ILE A C 1
ATOM 1524 O O . ILE A 1 190 ? -5.519 -3.829 -5.435 1.00 97.00 190 ILE A O 1
ATOM 1528 N N . MET A 1 191 ? -6.473 -2.547 -3.875 1.00 97.56 191 MET A N 1
ATOM 1529 C CA . MET A 1 191 ? -7.625 -3.435 -3.721 1.00 97.56 191 MET A CA 1
ATOM 1530 C C . MET A 1 191 ? -8.378 -3.624 -5.042 1.00 97.56 191 MET A C 1
ATOM 1532 O O . MET A 1 191 ? -8.649 -4.758 -5.421 1.00 97.56 191 MET A O 1
ATOM 1536 N N . ASN A 1 192 ? -8.638 -2.548 -5.786 1.00 95.12 192 ASN A N 1
ATOM 1537 C CA . ASN A 1 192 ? -9.307 -2.622 -7.084 1.00 95.12 192 ASN A CA 1
ATOM 1538 C C . ASN A 1 192 ? -8.516 -3.464 -8.101 1.00 95.12 192 ASN A C 1
ATOM 1540 O O . ASN A 1 192 ? -9.112 -4.287 -8.793 1.00 95.12 192 ASN A O 1
ATOM 1544 N N . ASP A 1 193 ? -7.193 -3.286 -8.174 1.00 93.38 193 ASP A N 1
ATOM 1545 C CA . ASP A 1 193 ? -6.313 -4.022 -9.093 1.00 93.38 193 ASP A CA 1
ATOM 1546 C C . ASP A 1 193 ? -6.261 -5.529 -8.783 1.00 93.38 193 ASP A C 1
ATOM 1548 O O . ASP A 1 193 ? -6.012 -6.332 -9.680 1.00 93.38 193 ASP A O 1
ATOM 1552 N N . PHE A 1 194 ? -6.538 -5.919 -7.535 1.00 94.50 194 PHE A N 1
ATOM 1553 C CA . PHE A 1 194 ? -6.567 -7.311 -7.079 1.00 94.50 194 PHE A CA 1
ATOM 1554 C C . PHE A 1 194 ? -7.980 -7.873 -6.858 1.00 94.50 194 PHE A C 1
ATOM 1556 O O . PHE A 1 194 ? -8.116 -8.975 -6.328 1.00 94.50 194 PHE A O 1
ATOM 1563 N N . GLY A 1 195 ? -9.032 -7.138 -7.233 1.00 95.56 195 GLY A N 1
ATOM 1564 C CA . GLY A 1 195 ? -10.414 -7.586 -7.039 1.00 95.56 195 GLY A CA 1
ATOM 1565 C C . GLY A 1 195 ? -10.794 -7.766 -5.565 1.00 95.56 195 GLY A C 1
ATOM 1566 O O . GLY A 1 195 ? -11.522 -8.692 -5.222 1.00 95.56 195 GLY A O 1
ATOM 1567 N N . LEU A 1 196 ? -10.287 -6.905 -4.683 1.00 97.06 196 LEU A N 1
ATOM 1568 C CA . LEU A 1 196 ? -10.550 -6.903 -3.245 1.00 97.06 196 LEU A CA 1
ATOM 1569 C C . LEU A 1 196 ? -11.488 -5.755 -2.854 1.00 97.06 196 LEU A C 1
ATOM 1571 O O . LEU A 1 196 ? -11.557 -4.722 -3.520 1.00 97.06 196 LEU A O 1
ATOM 1575 N N . THR A 1 197 ? -12.166 -5.912 -1.721 1.00 97.69 197 THR A N 1
ATOM 1576 C CA . THR A 1 197 ? -12.903 -4.843 -1.044 1.00 97.69 197 THR A CA 1
ATOM 1577 C C . THR A 1 197 ? -12.557 -4.811 0.438 1.00 97.69 197 THR A C 1
ATOM 1579 O O . THR A 1 197 ? -12.327 -5.858 1.049 1.00 97.69 197 THR A O 1
ATOM 1582 N N . ALA A 1 198 ? -12.539 -3.614 1.025 1.00 98.19 198 ALA A N 1
ATOM 1583 C CA . ALA A 1 198 ? -12.384 -3.455 2.463 1.00 98.19 198 ALA A CA 1
ATOM 1584 C C . ALA A 1 198 ? -13.656 -3.889 3.202 1.00 98.19 198 ALA A C 1
ATOM 1586 O O . ALA A 1 198 ? -14.773 -3.721 2.712 1.00 98.19 198 ALA A O 1
ATOM 1587 N N . THR A 1 199 ? -13.461 -4.445 4.391 1.00 98.19 199 THR A N 1
ATOM 1588 C CA . THR A 1 199 ? -14.517 -4.834 5.339 1.00 98.19 199 THR A CA 1
ATOM 1589 C C . THR A 1 199 ? -14.398 -4.095 6.666 1.00 98.19 199 THR A C 1
ATOM 1591 O O . THR A 1 199 ? -15.383 -3.993 7.390 1.00 98.19 199 THR A O 1
ATOM 1594 N N . LYS A 1 200 ? -13.191 -3.616 6.993 1.00 98.38 200 LYS A N 1
ATOM 1595 C CA . LYS A 1 200 ? -12.894 -2.834 8.191 1.00 98.38 200 LYS A CA 1
ATOM 1596 C C . LYS A 1 200 ? -11.562 -2.106 8.027 1.00 98.38 200 LYS A C 1
ATOM 1598 O O . LYS A 1 200 ? -10.632 -2.657 7.432 1.00 98.38 200 LYS A O 1
ATOM 1603 N N . VAL A 1 201 ? -11.428 -0.925 8.628 1.00 98.69 201 VAL A N 1
ATOM 1604 C CA . VAL A 1 201 ? -10.141 -0.235 8.818 1.00 98.69 201 VAL A CA 1
ATOM 1605 C C . VAL A 1 201 ? -9.881 -0.046 10.311 1.00 98.69 201 VAL A C 1
ATOM 1607 O O . VAL A 1 201 ? -10.745 0.442 11.029 1.00 98.69 201 VAL A O 1
ATOM 1610 N N . GLU A 1 202 ? -8.702 -0.440 10.789 1.00 98.44 202 GLU A N 1
ATOM 1611 C CA . GLU A 1 202 ? -8.276 -0.284 12.184 1.00 98.44 202 GLU A CA 1
ATOM 1612 C C . GLU A 1 202 ? -6.985 0.529 12.287 1.00 98.44 202 GLU A C 1
ATOM 1614 O O . GLU A 1 202 ? -6.044 0.321 11.521 1.00 98.44 202 GLU A O 1
ATOM 1619 N N . LEU A 1 203 ? -6.923 1.389 13.299 1.00 97.75 203 LEU A N 1
ATOM 1620 C CA . LEU A 1 203 ? -5.708 2.065 13.746 1.00 97.75 203 LEU A CA 1
ATOM 1621 C C . LEU A 1 203 ? -5.035 1.234 14.846 1.00 97.75 203 LEU A C 1
ATOM 1623 O O . LEU A 1 203 ? -5.709 0.747 15.762 1.00 97.75 203 LEU A O 1
ATOM 1627 N N . ARG A 1 204 ? -3.715 1.056 14.762 1.00 97.06 204 ARG A N 1
ATOM 1628 C CA . ARG A 1 204 ? -2.886 0.328 15.737 1.00 97.06 204 ARG A CA 1
ATOM 1629 C C . ARG A 1 204 ? -1.579 1.074 15.978 1.00 97.06 204 ARG A C 1
ATOM 1631 O O . ARG A 1 204 ? -1.110 1.782 15.100 1.00 97.06 204 ARG A O 1
ATOM 1638 N N . ASN A 1 205 ? -0.977 0.854 17.145 1.00 94.44 205 ASN A N 1
ATOM 1639 C CA . ASN A 1 205 ? 0.339 1.397 17.503 1.00 94.44 205 ASN A CA 1
ATOM 1640 C C . ASN A 1 205 ? 0.467 2.909 17.217 1.00 94.44 205 ASN A C 1
ATOM 1642 O O . ASN A 1 205 ? 1.344 3.293 16.448 1.00 94.44 205 ASN A O 1
ATOM 1646 N N . PRO A 1 206 ? -0.432 3.762 17.748 1.00 92.56 206 PRO A N 1
ATOM 1647 C CA . PRO A 1 206 ? -0.302 5.195 17.551 1.00 92.56 206 PRO A CA 1
ATOM 1648 C C . PRO A 1 206 ? 0.956 5.711 18.262 1.00 92.56 206 PRO A C 1
ATOM 1650 O O . PRO A 1 206 ? 1.221 5.377 19.417 1.00 92.56 206 PRO A O 1
ATOM 1653 N N . GLU A 1 207 ? 1.712 6.535 17.557 1.00 91.00 207 GLU A N 1
ATOM 1654 C CA . GLU A 1 207 ? 2.893 7.240 18.027 1.00 91.00 207 GLU A CA 1
ATOM 1655 C C . GLU A 1 207 ? 2.531 8.718 18.133 1.00 91.00 207 GLU A C 1
ATOM 1657 O O . GLU A 1 207 ? 2.103 9.325 17.150 1.00 91.00 207 GLU A O 1
ATOM 1662 N N . TYR A 1 208 ? 2.682 9.290 19.323 1.00 88.12 208 TYR A N 1
ATOM 1663 C CA . TYR A 1 208 ? 2.395 10.696 19.584 1.00 88.12 208 TYR A CA 1
ATOM 1664 C C . TYR A 1 208 ? 3.692 11.453 19.869 1.00 88.12 208 TYR A C 1
ATOM 1666 O O . TYR A 1 208 ? 4.569 10.940 20.568 1.00 88.12 208 TYR A O 1
ATOM 1674 N N . GLU A 1 209 ? 3.800 12.683 19.368 1.00 83.62 209 GLU A N 1
ATOM 1675 C CA . GLU A 1 209 ? 4.769 13.644 19.897 1.00 83.62 209 GLU A CA 1
ATOM 1676 C C . GLU A 1 209 ? 4.384 14.007 21.339 1.00 83.62 209 GLU A C 1
ATOM 1678 O O . GLU A 1 209 ? 3.222 13.859 21.726 1.00 83.62 209 GLU A O 1
ATOM 1683 N N . SER A 1 210 ? 5.373 14.415 22.143 1.00 71.94 210 SER A N 1
ATOM 1684 C CA . SER A 1 210 ? 5.263 14.639 23.592 1.00 71.94 210 SER A CA 1
ATOM 1685 C C . SER A 1 210 ? 3.890 15.155 24.026 1.00 71.94 210 SER A C 1
ATOM 1687 O O . SER A 1 210 ? 3.434 16.199 23.561 1.00 71.94 210 SER A O 1
ATOM 1689 N N . ILE A 1 211 ? 3.259 14.420 24.939 1.00 74.25 211 ILE A N 1
ATOM 1690 C CA . ILE A 1 211 ? 1.945 14.751 25.485 1.00 74.25 211 ILE A CA 1
ATOM 1691 C C . ILE A 1 211 ? 2.062 16.072 26.254 1.00 74.25 211 ILE A C 1
ATOM 1693 O O . ILE A 1 211 ? 2.903 16.198 27.147 1.00 74.25 211 ILE A O 1
ATOM 1697 N N . ASN A 1 212 ? 1.243 17.062 25.897 1.00 76.44 212 ASN A N 1
ATOM 1698 C CA . ASN A 1 212 ? 1.214 18.342 26.597 1.00 76.44 212 ASN A CA 1
ATOM 1699 C C . ASN A 1 212 ? 0.623 18.190 28.017 1.00 76.44 212 ASN A C 1
ATOM 1701 O O . ASN A 1 212 ? 0.069 17.151 28.378 1.00 76.44 212 ASN A O 1
ATOM 1705 N N . GLU A 1 213 ? 0.692 19.244 28.835 1.00 73.56 213 GLU A N 1
ATOM 1706 C CA . GLU A 1 213 ? 0.180 19.243 30.222 1.00 73.56 213 GLU A CA 1
ATOM 1707 C C . GLU A 1 213 ? -1.323 18.910 30.340 1.00 73.56 213 GLU A C 1
ATOM 1709 O O . GLU A 1 213 ? -1.809 18.606 31.428 1.00 73.56 213 GLU A O 1
ATOM 1714 N N . LYS A 1 214 ? -2.066 18.944 29.225 1.00 74.75 214 LYS A N 1
ATOM 1715 C CA . LYS A 1 214 ? -3.498 18.626 29.142 1.00 74.75 214 LYS A CA 1
ATOM 1716 C C . LYS A 1 214 ? -3.778 17.182 28.719 1.00 74.75 214 LYS A C 1
ATOM 1718 O O . LYS A 1 214 ? -4.941 16.813 28.584 1.00 74.75 214 LYS A O 1
ATOM 1723 N N . GLY A 1 215 ? -2.747 16.362 28.518 1.00 69.88 215 GLY A N 1
ATOM 1724 C CA . GLY A 1 215 ? -2.917 14.986 28.054 1.00 69.88 215 GLY A CA 1
ATOM 1725 C C . GLY A 1 215 ? -3.105 14.860 26.538 1.00 69.88 215 GLY A C 1
ATOM 1726 O O . GLY A 1 215 ? -3.438 13.777 26.063 1.00 69.88 215 GLY A O 1
ATOM 1727 N N . GLU A 1 216 ? -2.892 15.932 25.770 1.00 71.69 216 GLU A N 1
ATOM 1728 C CA . GLU A 1 216 ? -3.059 15.938 24.315 1.00 71.69 216 GLU A CA 1
ATOM 1729 C C . GLU A 1 216 ? -1.691 15.765 23.639 1.00 71.69 216 GLU A C 1
ATOM 1731 O O . GLU A 1 216 ? -0.756 16.525 23.898 1.00 71.69 216 GLU A O 1
ATOM 1736 N N . GLY A 1 217 ? -1.564 14.759 22.774 1.00 77.81 217 GLY A N 1
ATOM 1737 C CA . GLY A 1 217 ? -0.388 14.543 21.928 1.00 77.81 217 GLY A CA 1
ATOM 1738 C C . GLY A 1 217 ? -0.756 14.662 20.452 1.00 77.81 217 GLY A C 1
ATOM 1739 O O . GLY A 1 217 ? -1.849 14.261 20.043 1.00 77.81 217 GLY A O 1
ATOM 1740 N N . GLU A 1 218 ? 0.150 15.196 19.637 1.00 85.06 218 GLU A N 1
ATOM 1741 C CA . GLU A 1 218 ? -0.008 15.195 18.181 1.00 85.06 218 GLU A CA 1
ATOM 1742 C C . GLU A 1 218 ? 0.347 13.806 17.640 1.00 85.06 218 GLU A C 1
ATOM 1744 O O . GLU A 1 218 ? 1.436 13.302 17.903 1.00 85.06 218 GLU A O 1
ATOM 1749 N N . LEU A 1 219 ? -0.568 13.163 16.909 1.00 88.69 219 LEU A N 1
ATOM 1750 C CA . LEU A 1 219 ? -0.298 11.872 16.273 1.00 88.69 219 LEU A CA 1
ATOM 1751 C C . LEU A 1 219 ? 0.773 12.069 15.188 1.00 88.69 219 LEU A C 1
ATOM 1753 O O . LEU A 1 219 ? 0.561 12.853 14.272 1.00 88.69 219 LEU A O 1
ATOM 1757 N N . LYS A 1 220 ? 1.897 11.354 15.284 1.00 92.38 220 LYS A N 1
ATOM 1758 C CA . LYS A 1 220 ? 3.019 11.389 14.325 1.00 92.38 220 LYS A CA 1
ATOM 1759 C C . LYS A 1 220 ? 3.181 10.104 13.527 1.00 92.38 220 LYS A C 1
ATOM 1761 O O . LYS A 1 220 ? 3.807 10.109 12.472 1.00 92.38 220 LYS A O 1
ATOM 1766 N N . GLY A 1 221 ? 2.624 9.006 14.021 1.00 93.62 221 GLY A N 1
ATOM 1767 C CA . GLY A 1 221 ? 2.739 7.705 13.385 1.00 93.62 221 GLY A CA 1
ATOM 1768 C C . GLY A 1 221 ? 1.576 6.811 13.768 1.00 93.62 221 GLY A C 1
ATOM 1769 O O . GLY A 1 221 ? 1.089 6.862 14.893 1.00 93.62 221 GLY A O 1
ATOM 1770 N N . VAL A 1 222 ? 1.102 5.984 12.843 1.00 96.38 222 VAL A N 1
ATOM 1771 C CA . VAL A 1 222 ? 0.128 4.93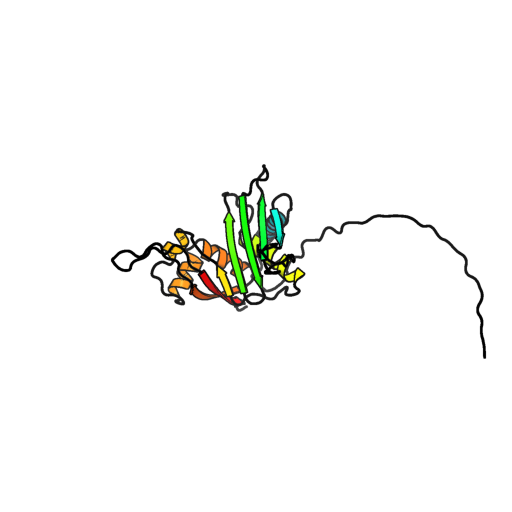6 13.165 1.00 96.38 222 VAL A CA 1
ATOM 1772 C C . VAL A 1 222 ? 0.211 3.797 12.158 1.00 96.38 222 VAL A C 1
ATOM 1774 O O . VAL A 1 222 ? 0.423 4.007 10.963 1.00 96.38 222 VAL A O 1
ATOM 1777 N N . ASP A 1 223 ? 0.010 2.569 12.619 1.00 98.06 223 ASP A N 1
ATOM 1778 C CA . ASP A 1 223 ? -0.249 1.445 11.731 1.00 98.06 223 ASP A CA 1
ATOM 1779 C C . ASP A 1 223 ? -1.726 1.445 11.317 1.00 98.06 223 ASP A C 1
ATOM 1781 O O . ASP A 1 223 ? -2.618 1.430 12.167 1.00 98.06 223 ASP A O 1
ATOM 1785 N N . ILE A 1 224 ? -1.997 1.376 10.013 1.00 98.38 224 ILE A N 1
ATOM 1786 C CA . ILE A 1 224 ? -3.365 1.275 9.484 1.00 98.38 224 ILE A CA 1
ATOM 1787 C C . ILE A 1 224 ? -3.569 -0.119 8.899 1.00 98.38 224 ILE A C 1
ATOM 1789 O O . ILE A 1 224 ? -2.886 -0.520 7.952 1.00 98.38 224 ILE A O 1
ATOM 1793 N N . LEU A 1 225 ? -4.499 -0.879 9.473 1.00 98.75 225 LEU A N 1
ATOM 1794 C CA . LEU A 1 225 ? -4.853 -2.231 9.048 1.00 98.75 225 LEU A CA 1
ATOM 1795 C C . LEU A 1 225 ? -6.170 -2.189 8.283 1.00 98.75 225 LEU A C 1
ATOM 1797 O O . LEU A 1 225 ? -7.203 -1.817 8.829 1.00 98.75 225 LEU A O 1
ATOM 1801 N N . ILE A 1 226 ? -6.136 -2.626 7.034 1.00 98.75 226 ILE A N 1
ATOM 1802 C CA . ILE A 1 226 ? -7.298 -2.734 6.160 1.00 98.75 226 ILE A CA 1
ATOM 1803 C C . ILE A 1 226 ? -7.625 -4.218 6.056 1.00 98.75 226 ILE A C 1
ATOM 1805 O O . ILE A 1 226 ? -6.850 -4.988 5.484 1.00 98.75 226 ILE A O 1
ATOM 1809 N N . HIS A 1 227 ? -8.749 -4.622 6.633 1.00 98.69 227 HIS A N 1
ATOM 1810 C CA . HIS A 1 227 ? -9.276 -5.975 6.501 1.00 98.69 227 HIS A CA 1
ATOM 1811 C C . HIS A 1 227 ? -9.975 -6.078 5.158 1.00 98.69 227 HIS A C 1
ATOM 1813 O O . HIS A 1 227 ? -10.831 -5.250 4.841 1.00 98.69 227 HIS A O 1
ATOM 1819 N N . VAL A 1 228 ? -9.617 -7.076 4.362 1.00 98.56 228 VAL A N 1
ATOM 1820 C CA . VAL A 1 228 ? -10.064 -7.196 2.976 1.00 98.56 228 VAL A CA 1
ATOM 1821 C C . VAL A 1 228 ? -10.629 -8.578 2.692 1.00 98.56 228 VAL A C 1
ATOM 1823 O O . VAL A 1 228 ? -10.257 -9.566 3.319 1.00 98.56 228 VAL A O 1
ATOM 1826 N N . LYS A 1 229 ? -11.529 -8.636 1.715 1.00 97.44 229 LYS A N 1
ATOM 1827 C CA . LYS A 1 229 ? -12.051 -9.877 1.139 1.00 97.44 229 LYS A CA 1
ATOM 1828 C C . LYS A 1 229 ? -12.105 -9.760 -0.387 1.00 97.44 229 LYS A C 1
ATOM 1830 O O . LYS A 1 229 ? -12.102 -8.632 -0.890 1.00 97.44 229 LYS A O 1
ATOM 1835 N N . PRO A 1 230 ? -12.183 -10.875 -1.133 1.00 96.25 230 PRO A N 1
ATOM 1836 C CA . PRO A 1 230 ? -12.525 -10.830 -2.550 1.00 96.25 230 PRO A CA 1
ATOM 1837 C C . PRO A 1 230 ? -13.824 -10.053 -2.770 1.00 96.25 230 PRO A C 1
ATOM 1839 O O . PRO A 1 230 ? -14.762 -10.156 -1.977 1.00 96.25 230 PRO A O 1
ATOM 1842 N N . LYS A 1 231 ? -13.868 -9.251 -3.829 1.00 92.75 231 LYS A N 1
ATOM 1843 C CA . LYS A 1 231 ? -15.079 -8.553 -4.242 1.00 92.75 231 LYS A CA 1
ATOM 1844 C C . LYS A 1 231 ? -16.086 -9.596 -4.724 1.00 92.75 231 LYS A C 1
ATOM 1846 O O . LYS A 1 231 ? -15.749 -10.435 -5.559 1.00 92.75 231 LYS A O 1
ATOM 1851 N N . ASP A 1 232 ? -17.293 -9.548 -4.170 1.00 81.25 232 ASP A N 1
ATOM 1852 C CA . ASP A 1 232 ? -18.382 -10.421 -4.599 1.00 81.25 232 ASP A CA 1
ATOM 1853 C C . ASP A 1 232 ? -18.657 -10.143 -6.095 1.00 81.25 232 ASP A C 1
ATOM 1855 O O . ASP A 1 232 ? -18.679 -8.980 -6.514 1.00 81.25 232 ASP A O 1
ATOM 1859 N N . SER A 1 233 ? -18.717 -11.215 -6.896 1.00 56.12 233 SER A N 1
ATOM 1860 C CA . SER A 1 233 ? -18.831 -11.176 -8.367 1.00 56.12 233 SER A CA 1
ATOM 1861 C C . SER A 1 233 ? -20.243 -10.848 -8.825 1.00 56.12 233 SER A C 1
ATOM 1863 O O . SER A 1 233 ? -21.185 -11.376 -8.195 1.00 56.12 233 SER A O 1
#